Protein AF-A0A3L7PTF6-F1 (afdb_monomer)

Solvent-accessible surface area (backbone atoms only — not comparable to full-atom values): 10225 Å² total; per-residue (Å²): 85,46,79,62,96,45,64,66,54,9,52,76,56,11,19,11,44,33,65,76,54,81,48,76,47,76,48,84,51,64,48,79,48,69,78,89,53,71,51,76,41,88,61,63,41,74,96,66,62,22,40,52,43,72,49,66,43,72,49,74,60,46,78,33,47,39,32,38,42,34,36,48,51,83,92,57,98,46,60,32,25,37,34,41,34,42,34,48,73,48,74,50,72,39,27,38,53,89,40,75,39,46,42,43,24,37,29,38,36,42,30,40,28,41,32,50,29,39,13,36,38,81,48,103,44,36,22,35,16,32,24,40,35,48,32,45,32,39,38,32,42,47,41,67,93,34,37,34,78,32,65,31,64,29,58,26,48,35,40,21,37,25,34,53,80,50,102,89,44,58,49,36,52,56,51,67,53,78,63,68,71,61,63,77,71,29,66,52,63,97,84,70,79,74,132

Structure (mmCIF, N/CA/C/O backbone):
data_AF-A0A3L7PTF6-F1
#
_entry.id   AF-A0A3L7PTF6-F1
#
loop_
_atom_site.group_PDB
_atom_site.id
_atom_site.type_symbol
_atom_site.label_atom_id
_atom_site.label_alt_id
_atom_site.label_comp_id
_atom_site.label_asym_id
_atom_site.label_entity_id
_atom_site.label_seq_id
_atom_site.pdbx_PDB_ins_code
_atom_site.Cartn_x
_atom_site.Cartn_y
_atom_site.Cartn_z
_atom_site.occupancy
_atom_site.B_iso_or_equiv
_atom_site.auth_seq_id
_atom_site.auth_comp_id
_atom_site.auth_asym_id
_atom_site.auth_atom_id
_atom_site.pdbx_PDB_model_num
ATOM 1 N N . MET A 1 1 ? -2.449 -8.163 11.637 1.00 78.25 1 MET A N 1
ATOM 2 C CA . MET A 1 1 ? -1.761 -7.204 12.527 1.00 78.25 1 MET A CA 1
ATOM 3 C C . MET A 1 1 ? -2.648 -6.946 13.738 1.00 78.25 1 MET A C 1
ATOM 5 O O . MET A 1 1 ? -3.855 -6.872 13.547 1.00 78.25 1 MET A O 1
ATOM 9 N N . ALA A 1 2 ? -2.089 -6.904 14.954 1.00 91.62 2 ALA A N 1
ATOM 10 C CA . ALA A 1 2 ? -2.868 -6.867 16.207 1.00 91.62 2 ALA A CA 1
ATOM 11 C C . ALA A 1 2 ? -2.590 -5.634 17.093 1.00 91.62 2 ALA A C 1
ATOM 13 O O . ALA A 1 2 ? -3.483 -5.150 17.781 1.00 91.62 2 ALA A O 1
ATOM 14 N N . ALA A 1 3 ? -1.367 -5.103 17.052 1.00 93.75 3 ALA A N 1
ATOM 15 C CA . ALA A 1 3 ? -0.961 -3.877 17.742 1.00 93.75 3 ALA A CA 1
ATOM 16 C C . ALA A 1 3 ? -0.070 -3.052 16.791 1.00 93.75 3 ALA A C 1
ATOM 18 O O . ALA A 1 3 ? 1.156 -3.162 16.852 1.00 93.75 3 ALA A O 1
ATOM 19 N N . PRO A 1 4 ? -0.669 -2.357 15.807 1.00 94.06 4 PRO A N 1
ATOM 20 C CA . PRO A 1 4 ? 0.080 -1.506 14.889 1.00 94.06 4 PRO A CA 1
ATOM 21 C C . PRO A 1 4 ? 0.803 -0.379 15.642 1.00 94.06 4 PRO A C 1
ATOM 23 O O . PRO A 1 4 ? 0.356 0.062 16.697 1.00 94.06 4 PRO A O 1
ATOM 26 N N . GLN A 1 5 ? 1.932 0.087 15.101 1.00 93.00 5 GLN A N 1
ATOM 27 C CA . GLN A 1 5 ? 2.681 1.212 15.683 1.00 93.00 5 GLN A CA 1
ATOM 28 C C . GLN A 1 5 ? 1.966 2.554 15.458 1.00 93.00 5 GLN A C 1
ATOM 30 O O . GLN A 1 5 ? 2.114 3.477 16.252 1.00 93.00 5 GLN A O 1
ATOM 35 N N . ASP A 1 6 ? 1.163 2.646 14.397 1.00 94.62 6 ASP A N 1
ATOM 36 C CA . ASP A 1 6 ? 0.444 3.845 13.975 1.00 94.62 6 ASP A CA 1
ATOM 37 C C . ASP A 1 6 ? -0.873 3.488 13.250 1.00 94.62 6 ASP A C 1
ATOM 39 O O . ASP A 1 6 ? -1.071 2.360 12.780 1.00 94.62 6 ASP A O 1
ATOM 43 N N . PHE A 1 7 ? -1.787 4.455 13.141 1.00 96.88 7 PHE A N 1
ATOM 44 C CA . PHE A 1 7 ? -3.106 4.221 12.549 1.00 96.88 7 PHE A CA 1
ATOM 45 C C . PHE A 1 7 ? -3.060 3.961 11.029 1.00 96.88 7 PHE A C 1
ATOM 47 O O . PHE A 1 7 ? -3.955 3.296 10.508 1.00 96.88 7 PHE A O 1
ATOM 54 N N . LEU A 1 8 ? -2.031 4.420 10.302 1.00 96.88 8 LEU A N 1
ATOM 55 C CA . LEU A 1 8 ? -1.869 4.118 8.871 1.00 96.88 8 LEU A CA 1
ATOM 56 C C . LEU A 1 8 ? -1.528 2.641 8.669 1.00 96.88 8 LEU A C 1
ATOM 58 O O . LEU A 1 8 ? -2.073 1.988 7.779 1.00 96.88 8 LEU A O 1
ATOM 62 N N . SER A 1 9 ? -0.684 2.088 9.537 1.00 95.38 9 SER A N 1
ATOM 63 C CA . SER A 1 9 ? -0.409 0.660 9.613 1.00 95.38 9 SER A CA 1
ATOM 64 C C . SER A 1 9 ? -1.696 -0.110 9.917 1.00 95.38 9 SER A C 1
ATOM 66 O O . SER A 1 9 ? -1.977 -1.106 9.253 1.00 95.38 9 SER A O 1
ATOM 68 N N . ALA A 1 10 ? -2.538 0.366 10.844 1.00 97.44 10 ALA A N 1
ATOM 69 C CA . ALA A 1 10 ? -3.850 -0.242 11.090 1.00 97.44 10 ALA A CA 1
ATOM 70 C C . ALA A 1 10 ? -4.722 -0.264 9.821 1.00 97.44 10 ALA A C 1
ATOM 72 O O . ALA A 1 10 ? -5.179 -1.338 9.431 1.00 97.44 10 ALA A O 1
ATOM 73 N N . ILE A 1 11 ? -4.866 0.875 9.132 1.00 97.25 11 ILE A N 1
ATOM 74 C CA . ILE A 1 11 ? -5.600 1.002 7.860 1.00 97.25 11 ILE A CA 1
ATOM 75 C C . ILE A 1 11 ? -5.083 0.011 6.807 1.00 97.25 11 ILE A C 1
ATOM 77 O O . ILE A 1 11 ? -5.878 -0.692 6.186 1.00 97.25 11 ILE A O 1
ATOM 81 N N . ASN A 1 12 ? -3.760 -0.070 6.626 1.00 95.25 12 ASN A N 1
ATOM 82 C CA . ASN A 1 12 ? -3.133 -0.893 5.590 1.00 95.25 12 ASN A CA 1
ATOM 83 C C . ASN A 1 12 ? -3.118 -2.399 5.905 1.00 95.25 12 ASN A C 1
ATOM 85 O O . ASN A 1 12 ? -2.890 -3.208 5.010 1.00 95.25 12 ASN A O 1
ATOM 89 N N . GLY A 1 13 ? -3.302 -2.802 7.164 1.00 95.19 13 GLY A N 1
ATOM 90 C CA . GLY A 1 13 ? -3.202 -4.210 7.553 1.00 95.19 13 GLY A CA 1
ATOM 91 C C . GLY A 1 13 ? -4.439 -4.772 8.229 1.00 95.19 13 GLY A C 1
ATOM 92 O O . GLY A 1 13 ? -4.983 -5.760 7.763 1.00 95.19 13 GLY A O 1
ATOM 93 N N . ASN A 1 14 ? -4.865 -4.216 9.361 1.00 98.00 14 ASN A N 1
ATOM 94 C CA . ASN A 1 14 ? -6.061 -4.688 10.059 1.00 98.00 14 ASN A CA 1
ATOM 95 C C . ASN A 1 14 ? -6.856 -3.496 10.575 1.00 98.00 14 ASN A C 1
ATOM 97 O O . ASN A 1 14 ? -6.574 -2.988 11.662 1.00 98.00 14 ASN A O 1
ATOM 101 N N . ALA A 1 15 ? -7.876 -3.109 9.814 1.00 97.94 15 ALA A N 1
ATOM 102 C CA . ALA A 1 15 ? -8.738 -1.980 10.125 1.00 97.94 15 ALA A CA 1
ATOM 103 C C . ALA A 1 15 ? -9.347 -2.060 11.529 1.00 97.94 15 ALA A C 1
ATOM 105 O O . ALA A 1 15 ? -9.499 -1.032 12.169 1.00 97.94 15 ALA A O 1
ATOM 106 N N . ALA A 1 16 ? -9.625 -3.259 12.061 1.00 98.25 16 ALA A N 1
ATOM 107 C CA . ALA A 1 16 ? -10.158 -3.411 13.419 1.00 98.25 16 ALA A CA 1
ATOM 108 C C . ALA A 1 16 ? -9.252 -2.794 14.496 1.00 98.25 16 ALA A C 1
ATOM 110 O O . ALA A 1 16 ? -9.726 -2.394 15.555 1.00 98.25 16 ALA A O 1
ATOM 111 N N . ALA A 1 17 ? -7.946 -2.698 14.238 1.00 97.88 17 ALA A N 1
ATOM 112 C CA . ALA A 1 17 ? -7.006 -2.071 15.152 1.00 97.88 17 ALA A CA 1
ATOM 113 C C . ALA A 1 17 ? -7.089 -0.532 15.167 1.00 97.88 17 ALA A C 1
ATOM 115 O O . ALA A 1 17 ? -6.448 0.070 16.021 1.00 97.88 17 ALA A O 1
ATOM 116 N N . LEU A 1 18 ? -7.880 0.106 14.291 1.00 97.56 18 LEU A N 1
ATOM 117 C CA . LEU A 1 18 ? -8.125 1.555 14.335 1.00 97.56 18 LEU A CA 1
ATOM 118 C C . LEU A 1 18 ? -8.764 1.999 15.654 1.00 97.56 18 LEU A C 1
ATOM 120 O O . LEU A 1 18 ? -8.468 3.090 16.120 1.00 97.56 18 LEU A O 1
ATOM 124 N N . THR A 1 19 ? -9.555 1.140 16.304 1.00 96.88 19 THR A N 1
ATOM 125 C CA . THR A 1 19 ? -10.159 1.432 17.618 1.00 96.88 19 THR A CA 1
ATOM 126 C C . THR A 1 19 ? -9.138 1.486 18.763 1.00 96.88 19 THR A C 1
ATOM 128 O O . THR A 1 19 ? -9.527 1.519 19.920 1.00 96.88 19 THR A O 1
ATOM 131 N N . GLN A 1 20 ? -7.837 1.373 18.473 1.00 95.50 20 GLN A N 1
ATOM 132 C CA . GLN A 1 20 ? -6.756 1.594 19.440 1.00 95.50 20 GLN A CA 1
ATOM 133 C C . GLN A 1 20 ? -6.262 3.053 19.426 1.00 95.50 20 GLN A C 1
ATOM 135 O O . GLN A 1 20 ? -5.365 3.387 20.197 1.00 95.50 20 GLN A O 1
ATOM 140 N N . TYR A 1 21 ? -6.797 3.891 18.531 1.00 95.62 21 TYR A N 1
ATOM 141 C CA . TYR A 1 21 ? -6.390 5.280 18.325 1.00 95.62 21 TYR A CA 1
ATOM 142 C C . TYR A 1 21 ? -7.564 6.218 18.621 1.00 95.62 21 TYR A C 1
ATOM 144 O O . TYR A 1 21 ? -8.318 6.589 17.723 1.00 95.62 21 TYR A O 1
ATOM 152 N N . ASP A 1 22 ? -7.698 6.595 19.890 1.00 93.50 22 ASP A N 1
ATOM 153 C CA . ASP A 1 22 ? -8.780 7.463 20.370 1.00 93.50 22 ASP A CA 1
ATOM 154 C C . ASP A 1 22 ? -8.588 8.914 19.903 1.00 93.50 22 ASP A C 1
ATOM 156 O O . ASP A 1 22 ? -7.459 9.411 19.807 1.00 93.50 22 ASP A O 1
ATOM 160 N N . GLY A 1 23 ? -9.683 9.625 19.638 1.00 95.50 23 GLY A N 1
ATOM 161 C CA . GLY A 1 23 ? -9.653 11.008 19.157 1.00 95.50 23 GLY A CA 1
ATOM 162 C C . GLY A 1 23 ? -9.202 11.168 17.697 1.00 95.50 23 GLY A C 1
ATOM 163 O O . GLY A 1 23 ? -9.511 10.350 16.834 1.00 95.50 23 GLY A O 1
ATOM 164 N N . THR A 1 24 ? -8.533 12.285 17.385 1.00 97.81 24 THR A N 1
ATOM 165 C CA . THR A 1 24 ? -8.074 12.610 16.019 1.00 97.81 24 THR A CA 1
ATOM 166 C C . THR A 1 24 ? -6.567 12.425 15.892 1.00 97.81 24 THR A C 1
ATOM 168 O O . THR A 1 24 ? -5.801 13.067 16.609 1.00 97.81 24 THR A O 1
ATOM 171 N N . HIS A 1 25 ? -6.140 11.616 14.923 1.00 97.88 25 HIS A N 1
ATOM 172 C CA . HIS A 1 25 ? -4.730 11.399 14.596 1.00 97.88 25 HIS A CA 1
ATOM 173 C C . HIS A 1 25 ? -4.451 11.811 13.162 1.00 97.88 25 HIS A C 1
ATOM 175 O O . HIS A 1 25 ? -5.245 11.556 12.260 1.00 97.88 25 HIS A O 1
ATOM 181 N N . PHE A 1 26 ? -3.288 12.410 12.941 1.00 97.62 26 PHE A N 1
ATOM 182 C CA . PHE A 1 26 ? -2.842 12.839 11.625 1.00 97.62 26 PHE A CA 1
ATOM 183 C C . PHE A 1 26 ? -1.386 12.445 11.414 1.00 97.62 26 PHE A C 1
ATOM 185 O O . PHE A 1 26 ? -0.565 12.525 12.327 1.00 97.62 26 PHE A O 1
ATOM 192 N N . THR A 1 27 ? -1.049 12.006 10.208 1.00 97.06 27 THR A N 1
ATOM 193 C CA . THR A 1 27 ? 0.328 11.683 9.836 1.00 97.06 27 THR A CA 1
ATOM 194 C C . THR A 1 27 ? 0.599 12.151 8.418 1.00 97.06 27 THR A C 1
ATOM 196 O O . THR A 1 27 ? -0.164 11.861 7.498 1.00 97.06 27 THR A O 1
ATOM 199 N N . ILE A 1 28 ? 1.719 12.853 8.250 1.00 96.31 28 ILE A N 1
ATOM 200 C CA . ILE A 1 28 ? 2.364 13.086 6.960 1.00 96.31 28 ILE A CA 1
ATOM 201 C C . ILE A 1 28 ? 3.742 12.462 7.070 1.00 96.31 28 ILE A C 1
ATOM 203 O O . ILE A 1 28 ? 4.583 12.925 7.840 1.00 96.31 28 ILE A O 1
ATOM 207 N N . GLY A 1 29 ? 3.971 11.415 6.299 1.00 93.94 29 GLY A N 1
ATOM 208 C CA . GLY A 1 29 ? 5.249 10.741 6.264 1.00 93.94 29 GLY A CA 1
ATOM 209 C C . GLY A 1 29 ? 5.490 10.059 4.933 1.00 93.94 29 GLY A C 1
ATOM 210 O O . GLY A 1 29 ? 4.738 10.195 3.964 1.00 93.94 29 GLY A O 1
ATOM 211 N N . GLY A 1 30 ? 6.582 9.317 4.901 1.00 91.25 30 GLY A N 1
ATOM 212 C CA . GLY A 1 30 ? 6.955 8.498 3.771 1.00 91.25 30 GLY A CA 1
ATOM 213 C C . GLY A 1 30 ? 8.325 7.876 3.969 1.00 91.25 30 GLY A C 1
ATOM 214 O O . GLY A 1 30 ? 9.018 8.144 4.951 1.00 91.25 30 GLY A O 1
ATOM 215 N N . ALA A 1 31 ? 8.712 7.049 3.012 1.00 92.12 31 ALA A N 1
ATOM 216 C CA . ALA A 1 31 ? 10.032 6.449 2.939 1.00 92.12 31 ALA A CA 1
ATOM 217 C C . ALA A 1 31 ? 10.715 6.835 1.627 1.00 92.12 31 ALA A C 1
ATOM 219 O O . ALA A 1 31 ? 10.055 7.064 0.616 1.00 92.12 31 ALA A O 1
ATOM 220 N N . PHE A 1 32 ? 12.045 6.867 1.631 1.00 92.25 32 PHE A N 1
ATOM 221 C CA . PHE A 1 32 ? 12.839 6.894 0.408 1.00 92.25 32 PHE A CA 1
ATOM 222 C C . PHE A 1 32 ? 13.453 5.513 0.190 1.00 92.25 32 PHE A C 1
ATOM 224 O O . PHE A 1 32 ? 14.098 4.969 1.088 1.00 92.25 32 PHE A O 1
ATOM 231 N N . VAL A 1 33 ? 13.264 4.946 -1.000 1.00 89.19 33 VAL A N 1
ATOM 232 C CA . VAL A 1 33 ? 13.766 3.617 -1.361 1.00 89.19 33 VAL A CA 1
ATOM 233 C C . VAL A 1 33 ? 14.676 3.747 -2.576 1.00 89.19 33 VAL A C 1
ATOM 235 O O . VAL A 1 33 ? 14.224 4.107 -3.658 1.00 89.19 33 VAL A O 1
ATOM 238 N N . GLY A 1 34 ? 15.964 3.441 -2.405 1.00 89.94 34 GLY A N 1
ATOM 239 C CA . GLY A 1 34 ? 16.982 3.518 -3.460 1.00 89.94 34 GLY A CA 1
ATOM 240 C C . GLY A 1 34 ? 17.637 2.165 -3.739 1.00 89.94 34 GLY A C 1
ATOM 241 O O . GLY A 1 34 ? 18.756 1.936 -3.274 1.00 89.94 34 GLY A O 1
ATOM 242 N N . PRO A 1 35 ? 16.974 1.242 -4.459 1.00 87.62 35 PRO A N 1
ATOM 243 C CA . PRO A 1 35 ? 17.554 -0.059 -4.756 1.00 87.62 35 PRO A CA 1
ATOM 244 C C . PRO A 1 35 ? 18.668 0.059 -5.805 1.00 87.62 35 PRO A C 1
ATOM 246 O O . PRO A 1 35 ? 18.615 0.887 -6.710 1.00 87.62 35 PRO A O 1
ATOM 249 N N . THR A 1 36 ? 19.670 -0.818 -5.723 1.00 91.69 36 THR A N 1
ATOM 250 C CA . THR A 1 36 ? 20.649 -0.999 -6.804 1.00 91.69 36 THR A CA 1
ATOM 251 C C . THR A 1 36 ? 20.272 -2.225 -7.624 1.00 91.69 36 THR A C 1
ATOM 253 O O . THR A 1 36 ? 20.376 -3.347 -7.136 1.00 91.69 36 THR A O 1
ATOM 256 N N . ALA A 1 37 ? 19.880 -2.013 -8.880 1.00 91.94 37 ALA A N 1
ATOM 257 C CA . ALA A 1 37 ? 19.622 -3.082 -9.840 1.00 91.94 37 ALA A CA 1
ATOM 258 C C . ALA A 1 37 ? 20.759 -3.170 -10.869 1.00 91.94 37 ALA A C 1
ATOM 260 O O . ALA A 1 37 ? 21.239 -2.150 -11.363 1.00 91.94 37 ALA A O 1
ATOM 261 N N . ARG A 1 38 ? 21.186 -4.389 -11.209 1.00 94.50 38 ARG A N 1
ATOM 262 C CA . ARG A 1 38 ? 22.144 -4.675 -12.287 1.00 94.50 38 ARG A CA 1
ATOM 263 C C . ARG A 1 38 ? 21.550 -5.737 -13.197 1.00 94.50 38 ARG A C 1
ATOM 265 O O . ARG A 1 38 ? 21.001 -6.715 -12.696 1.00 94.50 38 ARG A O 1
ATOM 272 N N . LEU A 1 39 ? 21.673 -5.542 -14.501 1.00 93.69 39 LEU A N 1
ATOM 273 C CA . LEU A 1 39 ? 21.224 -6.494 -15.506 1.00 93.69 39 LEU A CA 1
ATOM 274 C C . LEU A 1 39 ? 22.436 -6.971 -16.294 1.00 93.69 39 LEU A C 1
ATOM 276 O O . LEU A 1 39 ? 23.209 -6.153 -16.777 1.00 93.69 39 LEU A O 1
ATOM 280 N N . SER A 1 40 ? 22.592 -8.289 -16.395 1.00 95.06 40 SER A N 1
ATOM 281 C CA . SER A 1 40 ? 23.562 -8.929 -17.278 1.00 95.06 40 SER A CA 1
ATOM 282 C C . SER A 1 40 ? 22.806 -9.826 -18.244 1.00 95.06 40 SER A C 1
ATOM 284 O O . SER A 1 40 ? 22.155 -10.789 -17.838 1.00 95.06 40 SER A O 1
ATOM 286 N N . GLN A 1 41 ? 22.874 -9.479 -19.520 1.00 90.88 41 GLN A N 1
ATOM 287 C CA . GLN A 1 41 ? 22.281 -10.204 -20.624 1.00 90.88 41 GLN A CA 1
ATOM 288 C C . GLN A 1 41 ? 23.407 -10.738 -21.509 1.00 90.88 41 GLN A C 1
ATOM 290 O O . GLN A 1 41 ? 24.142 -9.974 -22.126 1.00 90.88 41 GLN A O 1
ATOM 295 N N . ALA A 1 42 ? 23.535 -12.062 -21.585 1.00 94.31 42 ALA A N 1
ATOM 296 C CA . ALA A 1 42 ? 24.616 -12.712 -22.329 1.00 94.31 42 ALA A CA 1
ATOM 297 C C . ALA A 1 42 ? 24.262 -13.040 -23.791 1.00 94.31 42 ALA A C 1
ATOM 299 O O . ALA A 1 42 ? 25.158 -13.256 -24.602 1.00 94.31 42 ALA A O 1
ATOM 300 N N . ALA A 1 43 ? 22.971 -13.090 -24.130 1.00 94.75 43 ALA A N 1
ATOM 301 C CA . ALA A 1 43 ? 22.491 -13.456 -25.460 1.00 94.75 43 ALA A CA 1
ATOM 302 C C . ALA A 1 43 ? 21.767 -12.277 -26.131 1.00 94.75 43 ALA A C 1
ATOM 304 O O . ALA A 1 43 ? 21.079 -11.519 -25.441 1.00 94.75 43 ALA A O 1
ATOM 305 N N . PRO A 1 44 ? 21.889 -12.107 -27.459 1.00 93.75 44 PRO A N 1
ATOM 306 C CA . PRO A 1 44 ? 21.122 -11.095 -28.172 1.00 93.75 44 PRO A CA 1
ATOM 307 C C . PRO A 1 44 ? 19.624 -11.433 -28.163 1.00 93.75 44 PRO A C 1
ATOM 309 O O . PRO A 1 44 ? 19.240 -12.604 -28.152 1.00 93.75 44 PRO A O 1
ATOM 312 N N . ILE A 1 45 ? 18.779 -10.403 -28.244 1.00 91.06 45 ILE A N 1
ATOM 313 C CA . ILE A 1 45 ? 17.339 -10.514 -28.517 1.00 91.06 45 ILE A CA 1
ATOM 314 C C . ILE A 1 45 ? 17.074 -9.791 -29.847 1.00 91.06 45 ILE A C 1
ATOM 316 O O . ILE A 1 45 ? 16.721 -8.609 -29.848 1.00 91.06 45 ILE A O 1
ATOM 320 N N . PRO A 1 46 ? 17.255 -10.473 -30.999 1.00 89.81 46 PRO A N 1
ATOM 321 C CA . PRO A 1 46 ? 17.219 -9.830 -32.313 1.00 89.81 46 PRO A CA 1
ATOM 322 C C . PRO A 1 46 ? 15.902 -9.109 -32.617 1.00 89.81 46 PRO A C 1
ATOM 324 O O . PRO A 1 46 ? 15.923 -8.031 -33.199 1.00 89.81 46 PRO A O 1
ATOM 327 N N . LEU A 1 47 ? 14.769 -9.662 -32.164 1.00 86.69 47 LEU A N 1
ATOM 328 C CA . LEU A 1 47 ? 13.437 -9.068 -32.355 1.00 86.69 47 LEU A CA 1
ATOM 329 C C . LEU A 1 47 ? 13.278 -7.689 -31.703 1.00 86.69 47 LEU A C 1
ATOM 331 O O . LEU A 1 47 ? 12.418 -6.918 -32.113 1.00 86.69 47 LEU A O 1
ATOM 335 N N . LEU A 1 48 ? 14.093 -7.392 -30.692 1.00 86.62 48 LEU A N 1
ATOM 336 C CA . LEU A 1 48 ? 14.072 -6.136 -29.950 1.00 86.62 48 LEU A CA 1
ATOM 337 C C . LEU A 1 48 ? 15.354 -5.328 -30.162 1.00 86.62 48 LEU A C 1
ATOM 339 O O . LEU A 1 48 ? 15.577 -4.361 -29.446 1.00 86.62 48 LEU A O 1
ATOM 343 N N . GLY A 1 49 ? 16.226 -5.736 -31.092 1.00 89.38 49 GLY A N 1
ATOM 344 C CA . GLY A 1 49 ? 17.511 -5.083 -31.356 1.00 89.38 49 GLY A CA 1
ATOM 345 C C . GLY A 1 49 ? 18.519 -5.126 -30.199 1.00 89.38 49 GLY A C 1
ATOM 346 O O . GLY A 1 49 ? 19.570 -4.499 -30.297 1.00 89.38 49 GLY A O 1
ATOM 347 N N . VAL A 1 50 ? 18.237 -5.863 -29.120 1.00 92.44 50 VAL A N 1
ATOM 348 C CA . VAL A 1 50 ? 19.085 -5.897 -27.921 1.00 92.44 50 VAL A CA 1
ATOM 349 C C . VAL A 1 50 ? 20.292 -6.805 -28.160 1.00 92.44 50 VAL A C 1
ATOM 351 O O . VAL A 1 50 ? 20.143 -7.960 -28.568 1.00 92.44 50 VAL A O 1
ATOM 354 N N . GLN A 1 51 ? 21.488 -6.301 -27.877 1.00 95.75 51 GLN A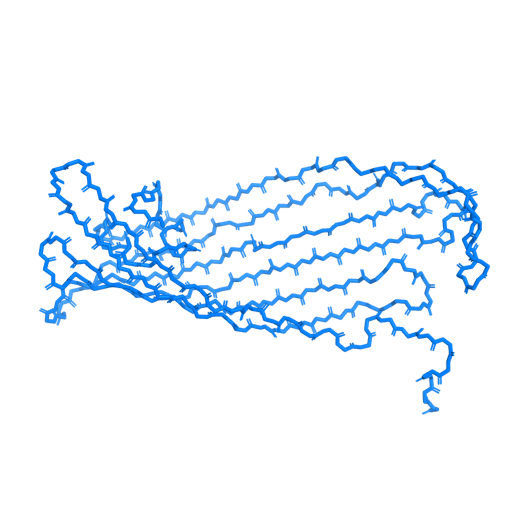 N 1
ATOM 355 C CA . GLN A 1 51 ? 22.749 -7.046 -27.898 1.00 95.75 51 GLN A CA 1
ATOM 356 C C . GLN A 1 51 ? 23.169 -7.436 -26.475 1.00 95.75 51 GLN A C 1
ATOM 358 O O . GLN A 1 51 ? 22.651 -6.867 -25.518 1.00 95.75 51 GLN A O 1
ATOM 363 N N . PRO A 1 52 ? 24.092 -8.397 -26.292 1.00 96.62 52 PRO A N 1
ATOM 364 C CA . PRO A 1 52 ? 24.617 -8.704 -24.968 1.00 96.62 52 PRO A CA 1
ATOM 365 C C . PRO A 1 52 ? 25.186 -7.460 -24.270 1.00 96.62 52 PRO A C 1
ATOM 367 O O . PRO A 1 52 ? 25.969 -6.715 -24.861 1.00 96.62 52 PRO A O 1
ATOM 370 N N . PHE A 1 53 ? 24.808 -7.243 -23.011 1.00 95.81 53 PHE A N 1
ATOM 371 C CA . PHE A 1 53 ? 25.276 -6.121 -22.199 1.00 95.81 53 PHE A CA 1
ATOM 372 C C . PHE A 1 53 ? 25.253 -6.463 -20.709 1.00 95.81 53 PHE A C 1
ATOM 374 O O . PHE A 1 53 ? 24.538 -7.363 -20.271 1.00 95.81 53 PHE A O 1
ATOM 381 N N . SER A 1 54 ? 26.039 -5.741 -19.916 1.00 96.75 54 SER A N 1
ATOM 382 C CA . SER A 1 54 ? 26.017 -5.827 -18.456 1.00 96.75 54 SER A CA 1
ATOM 383 C C . SER A 1 54 ? 26.108 -4.423 -17.897 1.00 96.75 54 SER A C 1
ATOM 385 O O . SER A 1 54 ? 27.090 -3.729 -18.153 1.00 96.75 54 SER A O 1
ATOM 387 N N . GLU A 1 55 ? 25.071 -3.985 -17.191 1.00 96.50 55 GLU A N 1
ATOM 388 C CA . GLU A 1 55 ? 24.950 -2.589 -16.790 1.00 96.50 55 GLU A CA 1
ATOM 389 C C . GLU A 1 55 ? 24.199 -2.414 -15.462 1.00 96.50 55 GLU A C 1
ATOM 391 O O . GLU A 1 55 ? 23.378 -3.246 -15.057 1.00 96.50 55 GLU A O 1
ATOM 396 N N . LYS A 1 56 ? 24.501 -1.327 -14.745 1.00 95.69 56 LYS A N 1
ATOM 397 C CA . LYS A 1 56 ? 23.749 -0.887 -13.563 1.00 95.69 56 LYS A CA 1
ATOM 398 C C . LYS A 1 56 ? 22.578 0.008 -13.986 1.00 95.69 56 LYS A C 1
ATOM 400 O O . LYS A 1 56 ? 22.732 0.867 -14.839 1.00 95.69 56 LYS A O 1
ATOM 405 N N . SER A 1 57 ? 21.427 -0.156 -13.340 1.00 94.12 57 SER A N 1
ATOM 406 C CA . SER A 1 57 ? 20.281 0.729 -13.547 1.00 94.12 57 SER A CA 1
ATOM 407 C C . SER A 1 57 ? 20.603 2.166 -13.123 1.00 94.12 57 SER A C 1
ATOM 409 O O . SER A 1 57 ? 21.179 2.380 -12.050 1.00 94.12 57 SER A O 1
ATOM 411 N N . GLU A 1 58 ? 20.178 3.134 -13.933 1.00 92.94 58 GLU A N 1
ATOM 412 C CA . GLU A 1 58 ? 20.224 4.569 -13.615 1.00 92.94 58 GLU A CA 1
ATOM 413 C C . GLU A 1 58 ? 18.927 5.100 -12.993 1.00 92.94 58 GLU A C 1
ATOM 415 O O . GLU A 1 58 ? 18.817 6.292 -12.711 1.00 92.94 58 GLU A O 1
ATOM 420 N N . THR A 1 59 ? 17.933 4.240 -12.742 1.00 91.00 59 THR A N 1
ATOM 421 C CA . THR A 1 59 ? 16.694 4.677 -12.089 1.00 91.00 59 THR A CA 1
ATOM 422 C C . THR A 1 59 ? 16.993 5.272 -10.706 1.00 91.00 59 THR A C 1
ATOM 424 O O . THR A 1 59 ? 17.617 4.594 -9.881 1.00 91.00 59 THR A O 1
ATOM 427 N N . PRO A 1 60 ? 16.551 6.514 -10.422 1.00 86.88 60 PRO A N 1
ATOM 428 C CA . PRO A 1 60 ? 16.714 7.104 -9.102 1.00 86.88 60 PRO A CA 1
ATOM 429 C C . PRO A 1 60 ? 15.863 6.366 -8.063 1.00 86.88 60 PRO A C 1
ATOM 431 O O . PRO A 1 60 ? 14.932 5.631 -8.394 1.00 86.88 60 PRO A O 1
ATOM 434 N N . GLY A 1 61 ? 16.170 6.586 -6.784 1.00 86.25 61 GLY A N 1
ATOM 435 C CA . GLY A 1 61 ? 15.299 6.111 -5.715 1.00 86.25 61 GLY A CA 1
ATOM 436 C C . GLY A 1 61 ? 13.918 6.771 -5.768 1.00 86.25 61 GLY A C 1
ATOM 437 O O . GLY A 1 61 ? 13.760 7.876 -6.290 1.00 86.25 61 GLY A O 1
ATOM 438 N N . ALA A 1 62 ? 12.923 6.087 -5.216 1.00 88.31 62 ALA A N 1
ATOM 439 C CA . ALA A 1 62 ? 11.537 6.529 -5.188 1.00 88.31 62 ALA A CA 1
ATOM 440 C C . ALA A 1 62 ? 11.124 6.978 -3.783 1.00 88.31 62 ALA A C 1
ATOM 442 O O . ALA A 1 62 ? 11.579 6.427 -2.778 1.00 88.31 62 ALA A O 1
ATOM 443 N N . VAL A 1 63 ? 10.223 7.959 -3.725 1.00 88.94 63 VAL A N 1
ATOM 444 C CA . VAL A 1 63 ? 9.529 8.342 -2.493 1.00 88.94 63 VAL A CA 1
ATOM 445 C C . VAL A 1 63 ? 8.227 7.554 -2.402 1.00 88.94 63 VAL A C 1
ATOM 447 O O . VAL A 1 63 ? 7.443 7.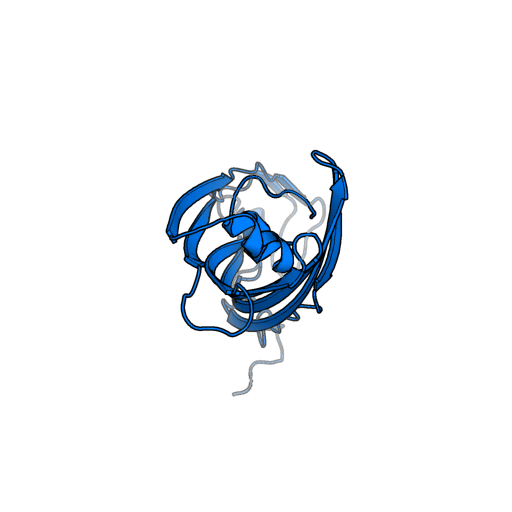526 -3.347 1.00 88.94 63 VAL A O 1
ATOM 450 N N . VAL A 1 64 ? 7.997 6.931 -1.253 1.00 93.00 64 VAL A N 1
ATOM 451 C CA . VAL A 1 64 ? 6.794 6.166 -0.928 1.00 93.00 64 VAL A CA 1
ATOM 452 C C . VAL A 1 64 ? 6.005 6.970 0.105 1.00 93.00 64 VAL A C 1
ATOM 454 O O . VAL A 1 64 ? 6.430 7.020 1.260 1.00 93.00 64 VAL A O 1
ATOM 457 N N . PRO A 1 65 ? 4.907 7.646 -0.277 1.00 93.81 65 PRO A N 1
ATOM 458 C CA . PRO A 1 65 ? 4.134 8.456 0.657 1.00 93.81 65 PRO A CA 1
ATOM 459 C C . PRO A 1 65 ? 3.338 7.584 1.633 1.00 93.81 65 PRO A C 1
ATOM 461 O O . PRO A 1 65 ? 2.866 6.503 1.282 1.00 93.81 65 PRO A O 1
ATOM 464 N N . ALA A 1 66 ? 3.155 8.090 2.847 1.00 96.12 66 ALA A N 1
ATOM 465 C CA . ALA A 1 66 ? 2.258 7.544 3.854 1.00 96.12 66 ALA A CA 1
ATOM 466 C C . ALA A 1 66 ? 1.588 8.717 4.577 1.00 96.12 66 ALA A C 1
ATOM 468 O O . ALA A 1 66 ? 2.152 9.316 5.494 1.00 96.12 66 ALA A O 1
ATOM 469 N N . ILE A 1 67 ? 0.406 9.094 4.100 1.00 97.81 67 ILE A N 1
ATOM 470 C CA . ILE A 1 67 ? -0.335 10.260 4.582 1.00 97.81 67 ILE A CA 1
ATOM 471 C C . ILE A 1 67 ? -1.713 9.793 5.017 1.00 97.81 67 ILE A C 1
ATOM 473 O O . ILE A 1 67 ? -2.330 8.981 4.333 1.00 97.81 67 ILE A O 1
ATOM 477 N N . GLY A 1 68 ? -2.241 10.327 6.107 1.00 98.06 68 GLY A N 1
ATOM 478 C CA . GLY A 1 68 ? -3.642 10.104 6.419 1.00 98.06 68 GLY A CA 1
ATOM 479 C C . GLY A 1 68 ? -4.113 10.772 7.689 1.00 98.06 68 GLY A C 1
ATOM 480 O O . GLY A 1 68 ? -3.372 11.477 8.378 1.00 98.06 68 GLY A O 1
ATOM 481 N N . VAL A 1 69 ? -5.381 10.523 7.970 1.00 98.38 69 VAL A N 1
ATOM 482 C CA . VAL A 1 69 ? -6.099 10.988 9.148 1.00 98.38 69 VAL A CA 1
ATOM 483 C C . VAL A 1 69 ? -6.967 9.851 9.672 1.00 98.38 69 VAL A C 1
ATOM 485 O O . VAL A 1 69 ? -7.520 9.075 8.891 1.00 98.38 69 VAL A O 1
ATOM 488 N N . SER A 1 70 ? -7.095 9.751 10.986 1.00 98.25 70 SER A N 1
ATOM 489 C CA . SER A 1 70 ? -8.146 8.966 11.624 1.00 98.25 70 SER A CA 1
ATOM 490 C C . SER A 1 70 ? -8.853 9.800 12.675 1.00 98.25 70 SER A C 1
ATOM 492 O O . SER A 1 70 ? -8.284 10.748 13.217 1.00 98.25 70 SER A O 1
ATOM 494 N N . GLN A 1 71 ? -10.118 9.478 12.898 1.00 98.00 71 GLN A N 1
ATOM 495 C CA . GLN A 1 71 ? -10.978 10.201 13.808 1.00 98.00 71 GLN A CA 1
ATOM 496 C C . GLN A 1 71 ? -11.963 9.238 14.466 1.00 98.00 71 GLN A C 1
ATOM 498 O O . GLN A 1 71 ? -12.685 8.503 13.789 1.00 98.00 71 GLN A O 1
ATOM 503 N N . GLU A 1 72 ? -12.007 9.273 15.789 1.00 97.25 72 GLU A N 1
ATOM 504 C CA . GLU A 1 72 ? -13.103 8.722 16.575 1.00 97.25 72 GLU A CA 1
ATOM 505 C C . GLU A 1 72 ? -14.367 9.577 16.407 1.00 97.25 72 GLU A C 1
ATOM 507 O O . GLU A 1 72 ? -14.317 10.809 16.435 1.00 97.25 72 GLU A O 1
ATOM 512 N N . LEU A 1 73 ? -15.498 8.913 16.179 1.00 96.19 73 LEU A N 1
ATOM 513 C CA . LEU A 1 73 ? -16.790 9.540 15.946 1.00 96.19 73 LEU A CA 1
ATOM 514 C C . LEU A 1 73 ? -17.689 9.414 17.173 1.00 96.19 73 LEU A C 1
ATOM 516 O O . LEU A 1 73 ? -17.975 8.311 17.642 1.00 96.19 73 LEU A O 1
ATOM 520 N N . ASP A 1 74 ? -18.231 10.550 17.597 1.00 90.44 74 ASP A N 1
ATOM 521 C CA . ASP A 1 74 ? -19.252 10.619 18.635 1.00 90.44 74 ASP A CA 1
ATOM 522 C C . ASP A 1 74 ? -20.661 10.356 18.075 1.00 90.44 74 ASP A C 1
ATOM 524 O O . ASP A 1 74 ? -20.950 10.570 16.896 1.00 90.44 74 ASP A O 1
ATOM 528 N N . GLY A 1 75 ? -21.581 9.930 18.946 1.00 89.50 75 GLY A N 1
ATOM 529 C CA . GLY A 1 75 ? -23.015 9.841 18.634 1.00 89.50 75 GLY A CA 1
ATOM 530 C C . GLY A 1 75 ? -23.476 8.545 17.959 1.00 89.50 75 GLY A C 1
ATOM 531 O O . GLY A 1 75 ? -24.668 8.396 17.685 1.00 89.50 75 GLY A O 1
ATOM 532 N N . PHE A 1 76 ? -22.575 7.588 17.730 1.00 93.06 76 PHE A N 1
ATOM 533 C CA . PHE A 1 76 ? -22.930 6.234 17.300 1.00 93.06 76 PHE A CA 1
ATOM 534 C C . PHE A 1 76 ? -23.261 5.333 18.494 1.00 93.06 76 PHE A C 1
ATOM 536 O O . PHE A 1 76 ? -22.780 5.535 19.605 1.00 93.06 76 PHE A O 1
ATOM 543 N N . ALA A 1 77 ? -24.079 4.303 18.257 1.00 93.62 77 ALA A N 1
ATOM 544 C CA . ALA A 1 77 ? -24.454 3.338 19.296 1.00 93.62 77 ALA A CA 1
ATOM 545 C C . ALA A 1 77 ? -23.264 2.509 19.817 1.00 93.62 77 ALA A C 1
ATOM 547 O O . ALA A 1 77 ? -23.318 1.992 20.930 1.00 93.62 77 ALA A O 1
ATOM 548 N N . LEU A 1 78 ? -22.212 2.373 19.006 1.00 96.19 78 LEU A N 1
ATOM 549 C CA . LEU A 1 78 ? -20.960 1.712 19.357 1.00 96.19 78 LEU A CA 1
ATOM 550 C C . LEU A 1 78 ? -19.789 2.659 19.057 1.00 96.19 78 LEU A C 1
ATOM 552 O O . LEU A 1 78 ? -19.857 3.366 18.042 1.00 96.19 78 LEU A O 1
ATOM 556 N N . PRO A 1 79 ? -18.713 2.650 19.872 1.00 96.56 79 PRO A N 1
ATOM 557 C CA . PRO A 1 79 ? -17.519 3.443 19.600 1.00 96.56 79 PRO A CA 1
ATOM 558 C C . PRO A 1 79 ? -16.983 3.124 18.205 1.00 96.56 79 PRO A C 1
ATOM 560 O O . PRO A 1 79 ? -16.728 1.959 17.876 1.00 96.56 79 PRO A O 1
ATOM 563 N N . THR A 1 80 ? -16.882 4.154 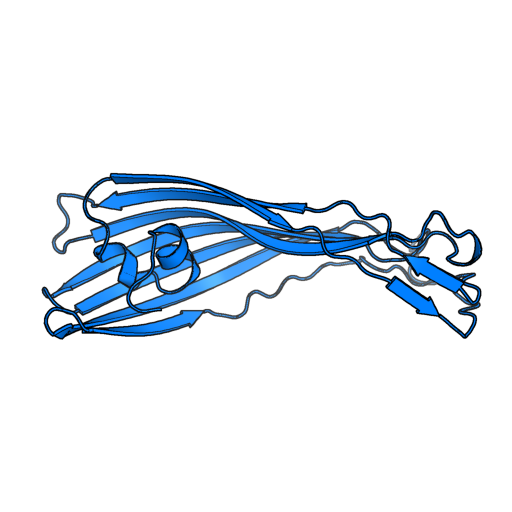17.370 1.00 98.00 80 THR A N 1
ATOM 564 C CA . THR A 1 80 ? -16.593 4.023 15.942 1.00 98.00 80 THR A CA 1
ATOM 565 C C . THR A 1 80 ? -15.434 4.933 15.572 1.00 98.00 80 THR A C 1
ATOM 567 O O . THR A 1 80 ? -15.482 6.132 15.818 1.00 98.00 80 THR A O 1
ATOM 570 N N . THR A 1 81 ? -14.419 4.379 14.918 1.00 98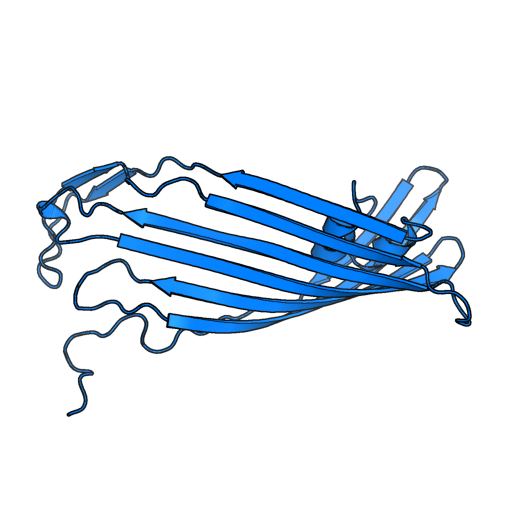.38 81 THR A N 1
ATOM 571 C CA . THR A 1 81 ? -13.271 5.1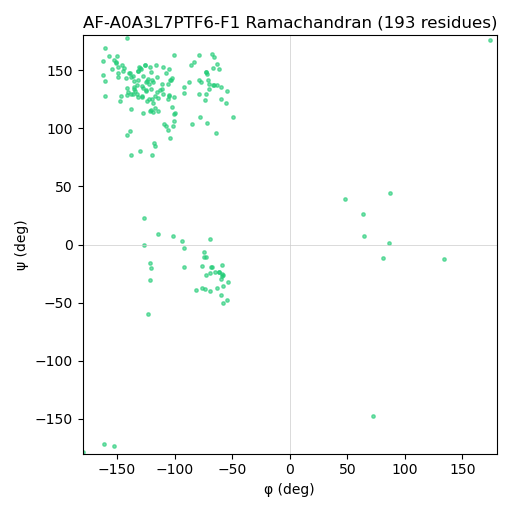25 14.397 1.00 98.38 81 THR A CA 1
ATOM 572 C C . THR A 1 81 ? -13.272 5.031 12.881 1.00 98.38 81 THR A C 1
ATOM 574 O O . THR A 1 81 ? -13.378 3.940 12.318 1.00 98.38 81 THR A O 1
ATOM 577 N N . VAL A 1 82 ? -13.126 6.162 12.200 1.00 98.44 82 VAL A N 1
ATOM 578 C CA . VAL A 1 82 ? -12.944 6.218 10.746 1.00 98.44 82 VAL A CA 1
ATOM 579 C C . VAL A 1 82 ? -11.529 6.649 10.405 1.00 98.44 82 VAL A C 1
ATOM 581 O O . VAL A 1 82 ? -10.870 7.347 11.171 1.00 98.44 82 VAL A O 1
ATOM 584 N N . GLY A 1 83 ? -11.048 6.226 9.245 1.00 98.25 83 GLY A N 1
ATOM 585 C CA . GLY A 1 83 ? -9.717 6.560 8.768 1.00 98.25 83 GLY A CA 1
ATOM 586 C C . GLY A 1 83 ? -9.687 6.742 7.263 1.00 98.25 83 GLY A C 1
ATOM 587 O O . GLY A 1 83 ? -10.453 6.119 6.532 1.00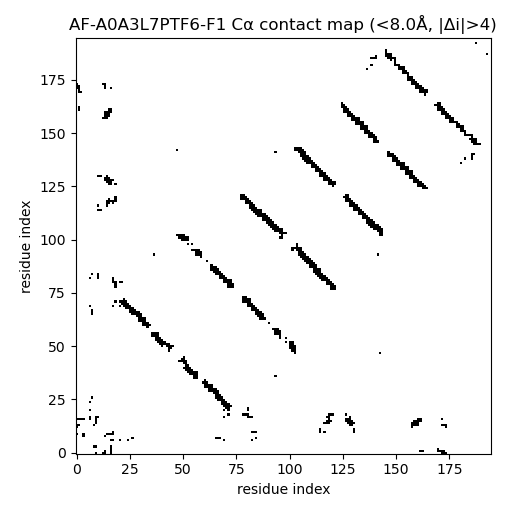 98.25 83 GLY A O 1
ATOM 588 N N . ILE A 1 84 ? -8.792 7.602 6.799 1.00 98.25 84 ILE A N 1
ATOM 589 C CA . ILE A 1 84 ? -8.498 7.800 5.386 1.00 98.25 84 ILE A CA 1
ATOM 590 C C . ILE A 1 84 ? -6.982 7.876 5.238 1.00 98.25 84 ILE A C 1
ATOM 592 O O . ILE A 1 84 ? -6.333 8.661 5.930 1.00 98.25 84 ILE A O 1
ATOM 596 N N . ALA A 1 85 ? -6.427 7.091 4.316 1.00 97.94 85 ALA A N 1
ATOM 597 C CA . ALA A 1 85 ? -5.005 7.127 3.997 1.00 97.94 85 ALA A CA 1
ATOM 598 C C . ALA A 1 85 ? -4.738 7.252 2.491 1.00 97.94 85 ALA A C 1
ATOM 600 O O . ALA A 1 85 ? -5.519 6.782 1.667 1.00 97.94 85 ALA A O 1
ATOM 601 N N . VAL A 1 86 ? -3.605 7.864 2.156 1.00 97.31 86 VAL A N 1
ATOM 602 C CA . VAL A 1 86 ? -2.949 7.836 0.849 1.00 97.31 86 VAL A CA 1
ATOM 603 C C . VAL A 1 86 ? -1.592 7.165 1.040 1.00 97.31 86 VAL A C 1
ATOM 605 O O . VAL A 1 86 ? -0.746 7.658 1.792 1.00 97.31 86 VAL A O 1
ATOM 608 N N . LEU A 1 87 ? -1.396 6.029 0.378 1.00 95.69 87 LEU A N 1
ATOM 609 C CA . LEU A 1 87 ? -0.255 5.140 0.576 1.00 95.69 87 LEU A CA 1
ATOM 610 C C . LEU A 1 87 ? 0.428 4.847 -0.760 1.00 95.69 87 LEU A C 1
ATOM 612 O O . LEU A 1 87 ? -0.234 4.499 -1.736 1.00 95.69 87 LEU A O 1
ATOM 616 N N . GLY A 1 88 ? 1.757 4.920 -0.802 1.00 94.31 88 GLY A N 1
ATOM 617 C CA . GLY A 1 88 ? 2.528 4.287 -1.869 1.00 94.31 88 GLY A CA 1
ATOM 618 C C . GLY A 1 88 ? 2.498 2.773 -1.674 1.00 94.31 88 GLY A C 1
ATOM 619 O O . GLY A 1 88 ? 3.161 2.251 -0.782 1.00 94.31 88 GLY A O 1
ATOM 620 N N . ALA A 1 89 ? 1.707 2.072 -2.481 1.00 88.38 89 ALA A N 1
ATOM 621 C CA . ALA A 1 89 ? 1.443 0.647 -2.295 1.00 88.38 89 ALA A CA 1
ATOM 622 C C . ALA A 1 89 ? 2.554 -0.233 -2.867 1.00 88.38 89 ALA A C 1
ATOM 624 O O . ALA A 1 89 ? 2.935 -1.244 -2.277 1.00 88.38 89 ALA A O 1
ATOM 625 N N . ALA A 1 90 ? 3.087 0.160 -4.020 1.00 86.88 90 ALA A N 1
ATOM 626 C CA . ALA A 1 90 ? 4.217 -0.497 -4.649 1.00 86.88 90 ALA A CA 1
ATOM 627 C C . ALA A 1 90 ? 4.863 0.424 -5.687 1.00 86.88 90 ALA A C 1
ATOM 629 O O . ALA A 1 90 ? 4.250 1.356 -6.206 1.00 86.88 90 ALA A O 1
ATOM 630 N N . GLY A 1 91 ? 6.124 0.145 -5.994 1.00 86.75 91 GLY A N 1
ATOM 631 C CA . GLY A 1 91 ? 6.883 0.859 -7.006 1.00 86.75 91 GLY A CA 1
ATOM 632 C C . GLY A 1 91 ? 7.984 -0.029 -7.567 1.00 86.75 91 GLY A C 1
ATOM 633 O O . GLY A 1 91 ? 8.482 -0.923 -6.883 1.00 86.75 91 GLY A O 1
ATOM 634 N N . GLY A 1 92 ? 8.352 0.203 -8.819 1.00 85.44 92 GLY A N 1
ATOM 635 C CA . GLY A 1 92 ? 9.384 -0.541 -9.526 1.00 85.44 92 GLY A CA 1
ATOM 636 C C . GLY A 1 92 ? 10.056 0.329 -10.577 1.00 85.44 92 GLY A C 1
ATOM 637 O O . GLY A 1 92 ? 9.489 1.317 -11.039 1.00 85.44 92 GLY A O 1
ATOM 638 N N . GLY A 1 93 ? 11.278 -0.036 -10.947 1.00 84.50 93 GLY A N 1
ATOM 639 C CA . GLY A 1 93 ? 12.088 0.766 -11.845 1.00 84.50 93 GLY A CA 1
ATOM 640 C C . GLY A 1 93 ? 13.232 -0.028 -12.454 1.00 84.50 93 GLY A C 1
ATOM 641 O O . GLY A 1 93 ? 13.817 -0.890 -11.799 1.00 84.50 93 GLY A O 1
ATOM 642 N N . SER A 1 94 ? 13.570 0.278 -13.696 1.00 80.00 94 SER A N 1
ATOM 643 C CA . SER A 1 94 ? 14.845 -0.067 -14.310 1.00 80.00 94 SER A CA 1
ATOM 644 C C . SER A 1 94 ? 15.096 0.828 -15.517 1.00 80.00 94 SER A C 1
ATOM 646 O O . SER A 1 94 ? 14.168 1.128 -16.255 1.00 80.00 94 SER A O 1
ATOM 648 N N . SER A 1 95 ? 16.333 1.264 -15.722 1.00 86.94 95 SER A N 1
ATOM 649 C CA . SER A 1 95 ? 16.744 2.044 -16.890 1.00 86.94 95 SER A CA 1
ATOM 650 C C . SER A 1 95 ? 18.183 1.686 -17.230 1.00 86.94 95 SER A C 1
ATOM 652 O O . SER A 1 95 ? 19.057 1.803 -16.373 1.00 86.94 95 SER A O 1
ATOM 654 N N . TYR A 1 96 ? 18.409 1.238 -18.462 1.00 94.19 96 TYR A N 1
ATOM 655 C CA . TYR A 1 96 ? 19.728 0.907 -19.019 1.00 94.19 96 TYR A CA 1
ATOM 656 C C . TYR A 1 96 ? 19.962 1.648 -20.343 1.00 94.19 96 TYR A C 1
ATOM 658 O O . TYR A 1 96 ? 20.743 1.214 -21.194 1.00 94.19 96 TYR A O 1
ATOM 666 N N . VAL A 1 97 ? 19.238 2.753 -20.537 1.00 91.94 97 VAL A N 1
ATOM 667 C CA . VAL A 1 97 ? 19.257 3.580 -21.750 1.00 91.94 97 VAL A CA 1
ATOM 668 C C . VAL A 1 97 ? 20.646 4.128 -22.073 1.00 91.94 97 VAL A C 1
ATOM 670 O O . VAL A 1 97 ? 20.946 4.379 -23.236 1.00 91.94 97 VAL A O 1
ATOM 673 N N . GLN A 1 98 ? 21.509 4.272 -21.066 1.00 93.81 98 GLN A N 1
ATOM 674 C CA . GLN A 1 98 ? 22.885 4.729 -21.218 1.00 93.81 98 GLN A CA 1
ATOM 675 C C . GLN A 1 98 ? 23.780 3.730 -21.962 1.00 93.81 98 GLN A C 1
ATOM 677 O O . GLN A 1 98 ? 24.830 4.116 -22.470 1.00 93.81 98 GLN A O 1
ATOM 682 N N . ASN A 1 99 ? 23.385 2.455 -22.045 1.00 94.44 99 ASN A N 1
ATOM 683 C CA . ASN A 1 99 ? 24.125 1.438 -22.779 1.00 94.44 99 ASN A CA 1
ATOM 684 C C . ASN A 1 99 ? 23.474 1.201 -24.156 1.00 94.44 99 ASN A C 1
ATOM 686 O O . ASN A 1 99 ? 22.388 0.622 -24.208 1.00 94.44 99 ASN A O 1
ATOM 690 N N . PRO A 1 100 ? 24.123 1.567 -25.280 1.00 93.12 100 PRO A N 1
ATOM 691 C CA . PRO A 1 100 ? 23.541 1.407 -26.615 1.00 93.12 100 PRO A CA 1
ATOM 692 C C . PRO A 1 100 ? 23.174 -0.040 -26.970 1.00 93.12 100 PRO A C 1
ATOM 694 O O . PRO A 1 100 ? 22.243 -0.265 -27.740 1.00 93.12 100 PRO A O 1
ATOM 697 N N . ALA A 1 101 ? 23.861 -1.031 -26.389 1.00 93.75 101 ALA A N 1
ATOM 698 C CA . ALA A 1 101 ? 23.557 -2.446 -26.600 1.00 93.75 101 ALA A CA 1
ATOM 699 C C . ALA A 1 101 ? 22.202 -2.863 -25.997 1.00 93.75 101 ALA A C 1
ATOM 701 O O . ALA A 1 101 ? 21.631 -3.862 -26.432 1.00 93.75 101 ALA A O 1
ATOM 702 N N . SER A 1 102 ? 21.650 -2.087 -25.055 1.00 92.56 102 SER A N 1
ATOM 703 C CA . SER A 1 102 ? 20.325 -2.329 -24.469 1.00 92.56 102 SER A CA 1
ATOM 704 C C . SER A 1 102 ? 19.167 -1.975 -25.411 1.00 92.56 102 SER A C 1
ATOM 706 O O . SER A 1 102 ? 18.015 -2.273 -25.097 1.00 92.56 102 SER A O 1
ATOM 708 N N . ASN A 1 103 ? 19.463 -1.306 -26.535 1.00 90.75 103 ASN A N 1
ATOM 709 C CA . ASN A 1 103 ? 18.494 -0.760 -27.486 1.00 90.75 103 ASN A CA 1
ATOM 710 C C . ASN A 1 103 ? 17.356 0.046 -26.818 1.00 90.75 103 ASN A C 1
ATOM 712 O O . ASN A 1 103 ? 16.194 -0.039 -27.213 1.00 90.75 103 ASN A O 1
ATOM 716 N N . GLY A 1 104 ? 17.695 0.827 -25.784 1.00 83.75 104 GLY A N 1
ATOM 717 C CA . GLY A 1 104 ? 16.763 1.733 -25.109 1.00 83.75 104 GLY A CA 1
ATOM 718 C C . GLY A 1 104 ? 15.958 1.096 -23.973 1.00 83.75 104 GLY A C 1
ATOM 719 O O . GLY A 1 104 ? 14.757 1.326 -23.883 1.00 83.75 104 GLY A O 1
ATOM 720 N N . THR A 1 105 ? 16.573 0.302 -23.091 1.00 79.81 105 THR A N 1
ATOM 721 C CA . THR A 1 105 ? 15.798 -0.349 -22.018 1.00 79.81 105 THR A CA 1
ATOM 722 C C . THR A 1 105 ? 15.343 0.629 -20.919 1.00 79.81 105 THR A C 1
ATOM 724 O O . THR A 1 105 ? 16.178 1.319 -20.335 1.00 79.81 105 THR A O 1
ATOM 727 N N . SER A 1 106 ? 14.058 0.629 -20.548 1.00 77.75 106 SER A N 1
ATOM 728 C CA . SER A 1 106 ? 13.513 1.343 -19.375 1.00 77.75 106 SER A CA 1
ATOM 729 C C . SER A 1 106 ? 12.152 0.779 -18.962 1.00 77.75 106 SER A C 1
ATOM 731 O O . SER A 1 106 ? 11.270 0.746 -19.801 1.00 77.75 106 SER A O 1
ATOM 733 N N . ALA A 1 107 ? 11.915 0.407 -17.705 1.00 77.88 107 ALA A N 1
ATOM 734 C CA . ALA A 1 107 ? 10.582 0.057 -17.204 1.00 77.88 107 ALA A CA 1
ATOM 735 C C . ALA A 1 107 ? 10.336 0.694 -15.840 1.00 77.88 107 ALA A C 1
ATOM 737 O O . ALA A 1 107 ? 11.242 0.757 -15.012 1.00 77.88 107 ALA A O 1
ATOM 738 N N . TYR A 1 108 ? 9.109 1.106 -15.556 1.00 82.88 108 TYR A N 1
ATOM 739 C CA . TYR A 1 108 ? 8.732 1.540 -14.216 1.00 82.88 108 TYR A CA 1
ATOM 740 C C . TYR A 1 108 ? 7.288 1.157 -13.910 1.00 82.88 108 TYR A C 1
ATOM 742 O O . TYR A 1 108 ? 6.461 0.977 -14.803 1.00 82.88 108 TYR A O 1
ATOM 750 N N . LEU A 1 109 ? 7.019 1.017 -12.620 1.00 90.75 109 LEU A N 1
ATOM 751 C CA . LEU A 1 109 ? 5.761 0.596 -12.025 1.00 90.75 109 LEU A CA 1
ATOM 752 C C . LEU A 1 109 ? 5.495 1.541 -10.856 1.00 90.75 109 LEU A C 1
ATOM 754 O O . LEU A 1 109 ? 6.400 1.775 -10.056 1.00 90.75 109 LEU A O 1
ATOM 758 N N . LEU A 1 110 ? 4.286 2.066 -10.727 1.00 91.88 110 LEU A N 1
ATOM 759 C CA . LEU A 1 110 ? 3.890 2.874 -9.578 1.00 91.88 110 LEU A CA 1
ATOM 760 C C . LEU A 1 110 ? 2.457 2.541 -9.201 1.00 91.88 110 LEU A C 1
ATOM 762 O O . LEU A 1 110 ? 1.581 2.600 -10.053 1.00 91.88 110 LEU A O 1
ATOM 766 N N . PHE A 1 111 ? 2.220 2.244 -7.929 1.00 94.25 111 PHE A N 1
ATOM 767 C CA . PHE A 1 111 ? 0.891 2.063 -7.369 1.00 94.25 111 PHE A CA 1
ATOM 768 C C . PHE A 1 111 ? 0.690 3.003 -6.190 1.00 94.25 111 PHE A C 1
ATOM 770 O O . PHE A 1 111 ? 1.439 2.961 -5.210 1.00 94.25 111 PHE A O 1
ATOM 777 N N . LEU A 1 112 ? -0.352 3.819 -6.281 1.00 95.69 112 LEU A N 1
ATOM 778 C CA . LEU A 1 112 ? -0.847 4.652 -5.199 1.00 95.69 112 LEU A CA 1
ATOM 779 C C . LEU A 1 112 ? -2.203 4.115 -4.754 1.00 95.69 112 LEU A C 1
ATOM 781 O O . LEU A 1 112 ? -3.035 3.762 -5.584 1.00 95.69 112 LEU A O 1
ATOM 785 N N . GLU A 1 113 ? -2.442 4.071 -3.452 1.00 97.00 113 GLU A N 1
ATOM 786 C CA . GLU A 1 113 ? -3.714 3.640 -2.890 1.00 97.00 113 GLU A CA 1
ATOM 787 C C . GLU A 1 113 ? -4.336 4.738 -2.043 1.00 97.00 113 GLU A C 1
ATOM 789 O O . GLU A 1 113 ? -3.683 5.336 -1.188 1.00 97.00 113 GLU A O 1
ATOM 794 N N . PHE A 1 114 ? -5.628 4.957 -2.257 1.00 97.81 114 PHE A N 1
ATOM 795 C CA . PHE A 1 114 ? -6.499 5.683 -1.349 1.00 97.81 114 PHE A CA 1
ATOM 796 C C . PHE A 1 114 ? -7.316 4.678 -0.532 1.00 97.81 114 PHE A C 1
ATOM 798 O O . PHE A 1 114 ? -7.950 3.789 -1.103 1.00 97.81 114 PHE A O 1
ATOM 805 N N . ALA A 1 115 ? -7.294 4.799 0.794 1.00 98.06 115 ALA A N 1
ATOM 806 C CA . ALA A 1 115 ? -7.800 3.777 1.704 1.00 98.06 115 ALA A CA 1
ATOM 807 C C . ALA A 1 115 ? -8.763 4.339 2.768 1.00 98.06 115 ALA A C 1
ATOM 809 O O . ALA A 1 115 ? -8.347 4.591 3.905 1.00 98.06 115 ALA A O 1
ATOM 810 N N . PRO A 1 116 ? -10.050 4.561 2.437 1.00 98.44 116 PRO A N 1
ATOM 811 C CA . PRO A 1 116 ? -11.085 4.793 3.438 1.00 98.44 116 PRO A CA 1
ATOM 812 C C . PRO A 1 116 ? -11.322 3.537 4.282 1.00 98.44 116 PRO A C 1
ATOM 814 O O . PRO A 1 116 ? -11.391 2.417 3.770 1.00 98.44 116 PRO A O 1
ATOM 817 N N . SER A 1 117 ? -11.469 3.740 5.585 1.00 98.44 117 SER A N 1
ATOM 818 C CA . SER A 1 117 ? -11.547 2.684 6.589 1.00 98.44 117 SER A CA 1
ATOM 819 C C . SER A 1 117 ? -12.523 3.043 7.698 1.00 98.44 117 SER A C 1
ATOM 821 O O . SER A 1 117 ? -12.706 4.214 8.032 1.00 98.44 117 SER A O 1
ATOM 823 N N . VAL A 1 118 ? -13.112 2.022 8.305 1.00 98.50 118 VAL A N 1
ATOM 824 C CA . VAL A 1 118 ? -13.977 2.140 9.478 1.00 98.50 118 VAL A CA 1
ATOM 825 C C . VAL A 1 118 ? -13.721 0.971 10.417 1.00 98.50 118 VAL A C 1
ATOM 827 O O . VAL A 1 118 ? -13.497 -0.159 9.979 1.00 98.50 118 VAL A O 1
ATOM 830 N N . ALA A 1 119 ? -13.772 1.233 11.713 1.00 98.38 119 ALA A N 1
ATOM 831 C CA . ALA A 1 119 ? -13.688 0.225 12.747 1.00 98.38 119 ALA A CA 1
ATOM 832 C C . ALA A 1 119 ? -14.666 0.526 13.872 1.00 98.38 119 ALA A C 1
ATOM 834 O O . ALA A 1 119 ? -14.953 1.682 14.168 1.00 98.38 119 ALA A O 1
ATOM 835 N N . VAL A 1 120 ? -15.178 -0.533 14.483 1.00 98.31 120 VAL A N 1
ATOM 836 C CA . VAL A 1 120 ? -16.188 -0.462 15.533 1.00 98.31 120 VAL A CA 1
ATOM 837 C C . VAL A 1 120 ? -15.754 -1.358 16.683 1.00 98.31 120 VAL A C 1
ATOM 839 O O . VAL A 1 120 ? -15.434 -2.536 16.480 1.00 98.31 120 VAL A O 1
ATOM 842 N N . ALA A 1 121 ? -15.756 -0.811 17.896 1.00 97.69 121 ALA A N 1
ATOM 843 C CA . ALA A 1 121 ? -15.598 -1.591 19.113 1.00 97.69 121 ALA A CA 1
ATOM 844 C C . ALA A 1 121 ? -16.935 -2.273 19.432 1.00 97.69 121 ALA A C 1
ATOM 846 O O . ALA A 1 121 ? -17.917 -1.625 19.786 1.00 97.69 121 ALA A O 1
ATOM 847 N N . ILE A 1 122 ? -16.985 -3.595 19.266 1.00 97.56 122 ILE A N 1
ATOM 848 C CA . ILE A 1 122 ? -18.176 -4.406 19.554 1.00 97.56 122 ILE A CA 1
ATOM 849 C C . ILE A 1 122 ? -18.325 -4.605 21.064 1.00 97.56 122 ILE A C 1
ATOM 851 O O . ILE A 1 122 ? -19.432 -4.616 21.594 1.00 97.56 122 ILE A O 1
ATOM 855 N N . THR A 1 123 ? -17.196 -4.770 21.752 1.00 95.81 123 THR A N 1
ATOM 856 C CA . THR A 1 123 ? -17.090 -4.812 23.213 1.00 95.81 123 THR A CA 1
ATOM 857 C C . THR A 1 123 ? -15.821 -4.079 23.645 1.00 95.81 123 THR A C 1
ATOM 859 O O . THR A 1 123 ? -15.008 -3.695 22.806 1.00 95.81 123 THR A O 1
ATOM 862 N N . GLU A 1 124 ? -15.580 -3.974 24.953 1.00 93.38 124 GLU A N 1
ATOM 863 C CA . GLU A 1 124 ? -14.322 -3.439 25.506 1.00 93.38 124 GLU A CA 1
ATOM 864 C C . GLU A 1 124 ? -13.066 -4.211 25.059 1.00 93.38 124 GLU A C 1
ATOM 866 O O . GLU A 1 124 ? -11.946 -3.724 25.195 1.00 93.38 124 GLU A O 1
ATOM 871 N N . ARG A 1 125 ? -13.228 -5.440 24.549 1.00 96.31 125 ARG A N 1
ATOM 872 C CA . ARG A 1 125 ? -12.114 -6.322 24.171 1.00 96.31 125 ARG A CA 1
ATOM 873 C C . ARG A 1 125 ? -12.128 -6.746 22.715 1.00 96.31 125 ARG A C 1
ATOM 875 O O . ARG A 1 125 ? -11.119 -7.268 22.259 1.00 96.31 125 ARG A O 1
ATOM 882 N N . LEU A 1 126 ? -13.241 -6.581 22.006 1.00 97.75 126 LEU A N 1
ATOM 883 C CA . LEU A 1 126 ? -13.418 -7.049 20.636 1.00 97.75 126 LEU A CA 1
ATOM 884 C C . LEU A 1 126 ? -13.762 -5.878 19.727 1.00 97.75 126 LEU A C 1
ATOM 886 O O . LEU A 1 126 ? -14.769 -5.204 19.934 1.00 97.75 126 LEU A O 1
ATOM 890 N N . SER A 1 127 ? -12.986 -5.712 18.664 1.00 98.38 127 SER A N 1
ATOM 891 C CA . SER A 1 127 ? -13.294 -4.789 17.581 1.00 98.38 127 SER A CA 1
ATOM 892 C C . SER A 1 127 ? -13.294 -5.492 16.232 1.00 98.38 127 SER A C 1
ATOM 894 O O . SER A 1 127 ? -12.643 -6.523 16.024 1.00 98.38 127 SER A O 1
ATOM 896 N N . VAL A 1 128 ? -14.049 -4.917 15.307 1.00 98.62 128 VAL A N 1
ATOM 897 C CA . VAL A 1 128 ? -14.082 -5.306 13.899 1.00 98.62 128 VAL A CA 1
ATOM 898 C C . VAL A 1 128 ? -13.811 -4.078 13.050 1.00 98.62 128 VAL A C 1
ATOM 900 O O . VAL A 1 128 ? -14.076 -2.953 13.470 1.00 98.62 128 VAL A O 1
ATOM 903 N N . GLY A 1 129 ? -13.291 -4.270 11.848 1.00 98.50 129 GLY A N 1
ATOM 904 C CA . GLY A 1 129 ? -13.079 -3.160 10.935 1.00 98.50 129 GLY A CA 1
ATOM 905 C C . GLY A 1 129 ? -13.009 -3.599 9.491 1.00 98.50 129 GLY A C 1
ATOM 906 O O . GLY A 1 129 ? -12.792 -4.774 9.186 1.00 98.50 129 GLY A O 1
ATOM 907 N N . ALA A 1 130 ? -13.185 -2.626 8.610 1.00 98.62 130 ALA A N 1
ATOM 908 C CA . ALA A 1 130 ? -13.086 -2.789 7.178 1.00 98.62 130 ALA A CA 1
ATOM 909 C C . ALA A 1 130 ? -12.345 -1.606 6.547 1.00 98.62 130 ALA A C 1
ATOM 911 O O . ALA A 1 130 ? -12.470 -0.467 6.994 1.00 98.62 130 ALA A O 1
ATOM 912 N N . THR A 1 131 ? -11.621 -1.894 5.472 1.00 98.56 131 THR A N 1
ATOM 913 C CA . THR A 1 131 ? -10.935 -0.914 4.627 1.00 98.56 131 THR A CA 1
ATOM 914 C C . THR A 1 131 ? -11.272 -1.214 3.177 1.00 98.56 131 THR A C 1
ATOM 916 O O . THR A 1 131 ? -11.318 -2.375 2.774 1.00 98.56 131 THR A O 1
ATOM 919 N N . MET A 1 132 ? -11.470 -0.187 2.362 1.00 98.31 132 MET A N 1
ATOM 920 C CA . MET A 1 132 ? -11.448 -0.327 0.909 1.00 98.31 132 MET A CA 1
ATOM 921 C C . MET A 1 132 ? -10.206 0.375 0.382 1.00 98.31 132 MET A C 1
ATOM 923 O O . MET A 1 132 ? -9.980 1.525 0.711 1.00 98.31 132 MET A O 1
ATOM 927 N N . PHE A 1 133 ? -9.429 -0.297 -0.452 1.00 97.81 133 PHE A N 1
ATOM 928 C CA . PHE A 1 133 ? -8.283 0.258 -1.153 1.00 97.81 133 PHE A CA 1
ATOM 929 C C . PHE A 1 133 ? -8.685 0.534 -2.595 1.00 97.81 133 PHE A C 1
ATOM 931 O O . PHE A 1 133 ? -9.053 -0.378 -3.341 1.00 97.81 133 PHE A O 1
ATOM 938 N N . ILE A 1 134 ? -8.615 1.801 -2.975 1.00 97.56 134 ILE A N 1
ATOM 939 C CA . ILE A 1 134 ? -8.781 2.276 -4.341 1.00 97.56 134 ILE A CA 1
ATOM 940 C C . ILE A 1 134 ? -7.376 2.534 -4.866 1.00 97.56 134 ILE A C 1
ATOM 942 O O . ILE A 1 134 ? -6.738 3.518 -4.497 1.00 97.56 134 ILE A O 1
ATOM 946 N N . GLY A 1 135 ? -6.875 1.602 -5.668 1.00 96.81 135 GLY A N 1
ATOM 947 C CA . GLY A 1 135 ? -5.546 1.687 -6.252 1.00 96.81 135 GLY A CA 1
ATOM 948 C C . GLY A 1 135 ? -5.578 2.349 -7.619 1.00 96.81 135 GLY A C 1
ATOM 949 O O . GLY A 1 135 ? -6.410 1.986 -8.450 1.00 96.81 135 GLY A O 1
ATOM 950 N N . ASP A 1 136 ? -4.640 3.257 -7.851 1.00 95.62 136 ASP A N 1
ATOM 951 C CA . ASP A 1 136 ? -4.279 3.796 -9.157 1.00 95.62 136 ASP A CA 1
ATOM 952 C C . ASP A 1 136 ? -2.850 3.356 -9.486 1.00 95.62 136 ASP A C 1
ATOM 954 O O . ASP A 1 136 ? -1.930 3.499 -8.676 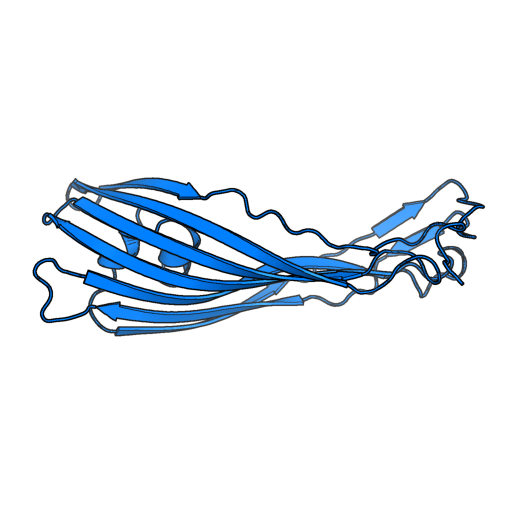1.00 95.62 136 ASP A O 1
ATOM 958 N N . GLY A 1 137 ? -2.687 2.737 -10.647 1.00 94.19 137 GLY A N 1
ATOM 959 C CA . GLY A 1 137 ? -1.460 2.087 -11.072 1.00 94.19 137 GLY A CA 1
ATOM 960 C C . GLY A 1 137 ? -0.975 2.624 -12.403 1.00 94.19 137 GLY A C 1
ATOM 961 O O . GLY A 1 137 ? -1.775 2.800 -13.315 1.00 94.19 137 GLY A O 1
ATOM 962 N N . TYR A 1 138 ? 0.334 2.800 -12.539 1.00 92.56 138 TYR A N 1
ATOM 963 C CA . TYR A 1 138 ? 1.017 3.200 -13.765 1.00 92.56 138 TYR A CA 1
ATOM 964 C C . TYR A 1 138 ? 2.098 2.178 -14.090 1.00 92.56 138 TYR A C 1
ATOM 966 O O . TYR A 1 138 ? 2.880 1.799 -13.216 1.00 92.56 138 TYR A O 1
ATOM 974 N N . VAL A 1 139 ? 2.152 1.746 -15.345 1.00 91.50 139 VAL A N 1
ATOM 975 C CA . VAL A 1 139 ? 3.178 0.835 -15.859 1.00 91.50 139 VAL A CA 1
ATOM 976 C C . VAL A 1 139 ? 3.728 1.371 -17.163 1.00 91.50 139 VAL A C 1
ATOM 978 O O . VAL A 1 139 ? 2.964 1.783 -18.032 1.00 91.50 139 VAL A O 1
ATOM 981 N N . SER A 1 140 ? 5.047 1.292 -17.317 1.00 89.12 140 SER A N 1
ATOM 982 C CA . SER A 1 140 ? 5.728 1.378 -18.604 1.00 89.12 140 SER A CA 1
ATOM 983 C C . SER A 1 140 ? 6.609 0.156 -18.801 1.00 89.12 140 SER A C 1
ATOM 985 O O . SER A 1 140 ? 7.397 -0.194 -17.916 1.00 89.12 140 SER A O 1
ATOM 987 N N . GLY A 1 141 ? 6.495 -0.447 -19.980 1.00 87.06 141 GLY A N 1
ATOM 988 C CA . GLY A 1 141 ? 7.281 -1.610 -20.362 1.00 87.06 141 GLY A CA 1
ATOM 989 C C . GLY A 1 141 ? 8.713 -1.275 -20.796 1.00 87.06 141 GLY A C 1
ATOM 990 O O . GLY A 1 141 ? 8.996 -0.121 -21.117 1.00 87.06 141 GLY A O 1
ATOM 991 N N . PRO A 1 142 ? 9.595 -2.292 -20.827 1.00 85.38 142 PRO A N 1
ATOM 992 C CA . PRO A 1 142 ? 11.046 -2.146 -20.910 1.00 85.38 142 PRO A CA 1
ATOM 993 C C . PRO A 1 142 ? 11.616 -1.699 -22.257 1.00 85.38 142 PRO A C 1
ATOM 995 O O . PRO A 1 142 ? 12.808 -1.421 -22.296 1.00 85.38 142 PRO A O 1
ATOM 998 N N . PHE A 1 143 ? 10.854 -1.659 -23.353 1.00 81.56 143 PHE A N 1
ATOM 999 C CA . PHE A 1 143 ? 11.439 -1.568 -24.696 1.00 81.56 143 PHE A CA 1
ATOM 1000 C C . PHE A 1 143 ? 10.841 -0.437 -25.540 1.00 81.56 143 PHE A C 1
ATOM 1002 O O . PHE A 1 143 ? 9.630 -0.361 -25.764 1.00 81.56 143 PHE A O 1
ATOM 1009 N N . VAL A 1 144 ? 11.717 0.414 -26.078 1.00 77.25 144 VAL A N 1
ATOM 1010 C CA . VAL A 1 144 ? 11.339 1.509 -26.981 1.00 77.25 144 VAL A CA 1
ATOM 1011 C C . VAL A 1 144 ? 10.650 0.965 -28.235 1.00 77.25 144 VAL A C 1
ATOM 1013 O O . VAL A 1 144 ? 11.090 -0.009 -28.842 1.00 77.25 144 VAL A O 1
ATOM 1016 N N . GLY A 1 145 ? 9.556 1.616 -28.634 1.00 75.00 145 GLY A N 1
ATOM 1017 C CA . GLY A 1 145 ? 8.825 1.314 -29.868 1.00 75.00 145 GLY A CA 1
ATOM 1018 C C . GLY A 1 145 ? 7.858 0.130 -29.783 1.00 75.00 145 GLY A C 1
ATOM 1019 O O . GLY A 1 145 ? 7.038 -0.020 -30.684 1.00 75.00 145 GLY A O 1
ATOM 1020 N N . VAL A 1 146 ? 7.907 -0.671 -28.713 1.00 77.75 146 VAL A N 1
ATOM 1021 C CA . VAL A 1 146 ? 6.937 -1.755 -28.462 1.00 77.75 146 VAL A CA 1
ATOM 1022 C C . VAL A 1 146 ? 6.182 -1.592 -27.144 1.00 77.75 146 VAL A C 1
ATOM 1024 O O . VAL A 1 146 ? 5.103 -2.165 -27.013 1.00 77.75 146 VAL A O 1
ATOM 1027 N N . SER A 1 147 ? 6.699 -0.814 -26.190 1.00 82.19 147 SER A N 1
ATOM 1028 C CA . SER A 1 147 ? 6.053 -0.564 -24.899 1.00 82.19 147 SER A CA 1
ATOM 1029 C C . SER A 1 147 ? 5.389 0.812 -24.831 1.00 82.19 147 SER A C 1
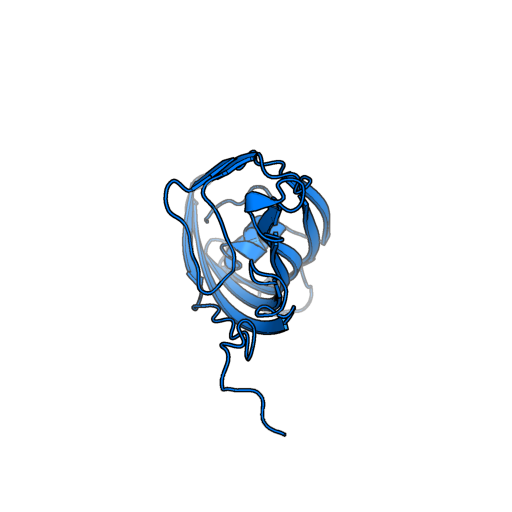ATOM 1031 O O . SER A 1 147 ? 5.947 1.801 -25.306 1.00 82.19 147 SER A O 1
ATOM 1033 N N . ASN A 1 148 ? 4.224 0.876 -24.181 1.00 83.19 148 ASN A N 1
ATOM 1034 C CA . ASN A 1 148 ? 3.497 2.110 -23.885 1.00 83.19 148 ASN A CA 1
ATOM 1035 C C . ASN A 1 148 ? 3.299 2.281 -22.376 1.00 83.19 148 ASN A C 1
ATOM 1037 O O . ASN A 1 148 ? 3.105 1.309 -21.646 1.00 83.19 148 ASN A O 1
ATOM 1041 N N . MET A 1 149 ? 3.279 3.535 -21.922 1.00 86.19 149 MET A N 1
ATOM 1042 C CA . MET A 1 149 ? 2.836 3.861 -20.571 1.00 86.19 149 MET A CA 1
ATOM 1043 C C . MET A 1 149 ? 1.313 3.731 -20.494 1.00 86.19 149 MET A C 1
ATOM 1045 O O . MET A 1 149 ? 0.590 4.368 -21.260 1.00 86.19 149 MET A O 1
ATOM 1049 N N . THR A 1 150 ? 0.826 2.923 -19.560 1.00 91.00 150 THR A N 1
ATOM 1050 C CA . THR A 1 150 ? -0.605 2.681 -19.354 1.00 91.00 150 THR A CA 1
ATOM 1051 C C . THR A 1 150 ? -0.945 2.817 -17.879 1.00 91.00 150 THR A C 1
ATOM 1053 O O . THR A 1 150 ? -0.112 2.540 -17.011 1.00 91.00 150 THR A O 1
ATOM 1056 N N . ASN A 1 151 ? -2.169 3.255 -17.592 1.00 92.06 151 ASN A N 1
ATOM 1057 C CA . ASN A 1 151 ? -2.685 3.310 -16.235 1.00 92.06 151 ASN A CA 1
ATOM 1058 C C . ASN A 1 151 ? -3.880 2.369 -16.059 1.00 92.06 151 ASN A C 1
ATOM 1060 O O . ASN A 1 151 ? -4.586 2.036 -17.014 1.00 92.06 151 ASN A O 1
ATOM 1064 N N . ALA A 1 152 ? -4.096 1.931 -14.827 1.00 93.62 152 ALA A N 1
ATOM 1065 C CA . ALA A 1 152 ? -5.209 1.076 -14.458 1.00 93.62 152 ALA A CA 1
ATOM 1066 C C . ALA A 1 152 ? -5.633 1.361 -13.022 1.00 93.62 152 ALA A C 1
ATOM 1068 O O . ALA A 1 152 ? -4.793 1.618 -12.164 1.00 93.62 152 ALA A O 1
ATOM 1069 N N . TYR A 1 153 ? -6.927 1.219 -12.748 1.00 95.31 153 TYR A N 1
ATOM 1070 C CA . TYR A 1 153 ? -7.438 1.224 -11.385 1.00 95.31 153 TYR A CA 1
ATOM 1071 C C . TYR A 1 153 ? -7.793 -0.196 -10.944 1.00 95.31 153 TYR A C 1
ATOM 1073 O O . TYR A 1 153 ? -8.169 -1.044 -11.759 1.00 95.31 153 TYR A O 1
ATOM 1081 N N . ALA A 1 154 ? -7.694 -0.460 -9.646 1.00 96.44 154 ALA A N 1
ATOM 1082 C CA . ALA A 1 154 ? -8.140 -1.716 -9.062 1.00 96.44 154 ALA A CA 1
ATOM 1083 C C . ALA A 1 154 ? -8.629 -1.509 -7.632 1.00 96.44 154 ALA A C 1
ATOM 1085 O O . ALA A 1 154 ? -8.063 -0.721 -6.873 1.00 96.44 154 ALA A O 1
ATOM 1086 N N . LEU A 1 155 ? -9.658 -2.264 -7.259 1.00 97.31 155 LEU A N 1
ATOM 1087 C CA . LEU A 1 155 ? -10.222 -2.246 -5.916 1.00 97.31 155 LEU A CA 1
ATOM 1088 C C . LEU A 1 155 ? -9.746 -3.457 -5.118 1.00 97.31 155 LEU A C 1
ATOM 1090 O O . LEU A 1 155 ? -9.639 -4.565 -5.648 1.00 97.31 155 LEU A O 1
ATOM 1094 N N . ARG A 1 156 ? -9.514 -3.243 -3.827 1.00 96.62 156 ARG A N 1
ATOM 1095 C CA . ARG A 1 156 ? -9.293 -4.295 -2.835 1.00 96.62 156 ARG A CA 1
ATOM 1096 C C . ARG A 1 156 ? -10.100 -3.985 -1.591 1.00 96.62 156 ARG A C 1
ATOM 1098 O O . ARG A 1 156 ? -10.115 -2.854 -1.129 1.00 96.62 156 ARG A O 1
ATOM 1105 N N . ALA A 1 157 ? -10.760 -4.989 -1.039 1.00 97.38 157 ALA A N 1
ATOM 1106 C CA . ALA A 1 157 ? -11.438 -4.876 0.241 1.00 97.38 157 ALA A CA 1
ATOM 1107 C C . ALA A 1 157 ? -10.609 -5.579 1.315 1.00 97.38 157 ALA A C 1
ATOM 1109 O O . ALA A 1 157 ? -10.027 -6.633 1.066 1.00 97.38 157 ALA A O 1
ATOM 1110 N N . GLY A 1 158 ? -10.570 -4.999 2.503 1.00 98.06 158 GLY A N 1
ATOM 1111 C CA . GLY A 1 158 ? -9.995 -5.573 3.703 1.00 98.06 158 GLY A CA 1
ATOM 1112 C C . GLY A 1 158 ? -11.052 -5.647 4.792 1.00 98.06 158 GLY A C 1
ATOM 1113 O O . GLY A 1 158 ? -11.824 -4.709 4.974 1.00 98.06 158 GLY A O 1
ATOM 1114 N N . VAL A 1 159 ? -11.081 -6.754 5.520 1.00 98.50 159 VAL A N 1
ATOM 1115 C CA . VAL A 1 159 ? -11.846 -6.894 6.761 1.00 98.50 159 VAL A CA 1
ATOM 1116 C C . VAL A 1 159 ? -10.946 -7.476 7.832 1.00 98.50 159 VAL A C 1
ATOM 1118 O O . VAL A 1 159 ? -10.011 -8.226 7.535 1.00 98.50 159 VAL A O 1
ATOM 1121 N N . GLY A 1 160 ? -11.232 -7.173 9.087 1.00 98.31 160 GLY A N 1
ATOM 1122 C CA . GLY A 1 160 ? -10.496 -7.763 10.183 1.00 98.31 160 GLY A CA 1
ATOM 1123 C C . GLY A 1 160 ? -11.214 -7.691 11.511 1.00 98.31 160 GLY A C 1
ATOM 1124 O O . GLY A 1 160 ? -12.244 -7.035 11.670 1.00 98.31 160 GLY A O 1
ATOM 1125 N N . ILE A 1 161 ? -10.639 -8.422 12.452 1.00 98.31 161 ILE A N 1
ATOM 1126 C CA . ILE A 1 161 ? -11.057 -8.525 13.840 1.00 98.31 161 ILE A CA 1
ATOM 1127 C C . ILE A 1 161 ? -9.829 -8.343 14.726 1.00 98.31 161 ILE A C 1
ATOM 1129 O O . ILE A 1 161 ? -8.706 -8.705 14.346 1.00 98.31 161 ILE A O 1
ATOM 1133 N N . ASN A 1 162 ? -10.029 -7.794 15.913 1.00 97.94 162 ASN A N 1
ATOM 1134 C CA . ASN A 1 162 ? -8.976 -7.645 16.902 1.00 97.94 162 ASN A CA 1
ATOM 1135 C C . ASN A 1 162 ? -9.532 -7.906 18.303 1.00 97.94 162 ASN A C 1
ATOM 1137 O O . ASN A 1 162 ? -10.610 -7.427 18.646 1.00 97.94 162 ASN A O 1
ATOM 1141 N N . TYR A 1 163 ? -8.802 -8.688 19.094 1.00 97.69 163 TYR A N 1
ATOM 1142 C CA . TYR A 1 163 ? -9.229 -9.147 20.408 1.00 97.69 163 TYR A CA 1
ATOM 1143 C C . TYR A 1 163 ? -8.137 -8.939 21.461 1.00 97.69 163 TYR A C 1
ATOM 1145 O O . TYR A 1 163 ? -7.003 -9.396 21.293 1.00 97.69 163 TYR A O 1
ATOM 1153 N N . LEU A 1 164 ? -8.483 -8.275 22.561 1.00 96.88 164 LEU A N 1
ATOM 1154 C CA . LEU A 1 164 ? -7.632 -8.100 23.735 1.00 96.88 164 LEU A CA 1
ATOM 1155 C C . LEU A 1 164 ? -7.766 -9.326 24.652 1.00 96.88 164 LEU A C 1
ATOM 1157 O O . LEU A 1 164 ? -8.768 -9.495 25.348 1.00 96.88 164 LEU A O 1
ATOM 1161 N N . VAL A 1 165 ? -6.754 -10.197 24.638 1.00 94.81 165 VAL A N 1
ATOM 1162 C CA . VAL A 1 165 ? -6.726 -11.442 25.430 1.00 94.81 165 VAL A CA 1
ATOM 1163 C C . VAL A 1 165 ? -6.492 -11.145 26.912 1.00 94.81 165 VAL A C 1
ATOM 1165 O O . VAL A 1 165 ? -7.098 -11.772 27.778 1.00 94.81 165 VAL A O 1
ATOM 1168 N N . GLY A 1 166 ? -5.636 -10.168 27.192 1.00 91.00 166 GLY A N 1
ATOM 1169 C CA . GLY A 1 166 ? -5.327 -9.644 28.519 1.00 91.00 166 GLY A CA 1
ATOM 1170 C C . GLY A 1 166 ? -4.689 -8.265 28.384 1.00 91.00 166 GLY A C 1
ATOM 1171 O O . GLY A 1 166 ? -4.615 -7.739 27.277 1.00 91.00 166 GLY A O 1
ATOM 1172 N N . ASP A 1 167 ? -4.178 -7.702 29.473 1.00 87.31 167 ASP A N 1
ATOM 1173 C CA . ASP A 1 167 ? -3.831 -6.271 29.540 1.00 87.31 167 ASP A CA 1
ATOM 1174 C C . ASP A 1 167 ? -2.746 -5.820 28.543 1.00 87.31 167 ASP A C 1
ATOM 1176 O O . ASP A 1 167 ? -2.687 -4.654 28.161 1.00 87.31 167 ASP A O 1
ATOM 1180 N N . SER A 1 168 ? -1.902 -6.743 28.074 1.00 90.38 168 SER A N 1
ATOM 1181 C CA . SER A 1 168 ? -0.793 -6.458 27.150 1.00 90.38 168 SER A CA 1
ATOM 1182 C C . SER A 1 168 ? -0.781 -7.321 25.886 1.00 90.38 168 SER A C 1
ATOM 1184 O O . SER A 1 168 ? 0.098 -7.163 25.041 1.00 90.38 168 SER A O 1
ATOM 1186 N N . THR A 1 169 ? -1.737 -8.243 25.730 1.00 95.50 169 THR A N 1
ATOM 1187 C CA . THR A 1 169 ? -1.723 -9.233 24.641 1.00 95.50 169 THR A CA 1
ATOM 1188 C C . THR A 1 169 ? -2.945 -9.083 23.750 1.00 95.50 169 THR A C 1
ATOM 1190 O O . THR A 1 169 ? -4.080 -9.230 24.204 1.00 95.50 169 THR A O 1
ATOM 1193 N N . ARG A 1 170 ? -2.708 -8.840 22.456 1.00 96.31 170 ARG A N 1
ATOM 1194 C CA . ARG A 1 170 ? -3.746 -8.727 21.425 1.00 96.31 170 ARG A CA 1
ATOM 1195 C C . ARG A 1 170 ? -3.573 -9.797 20.356 1.00 96.31 170 ARG A C 1
ATOM 1197 O O . ARG A 1 170 ? -2.458 -10.063 19.912 1.00 96.31 170 ARG A O 1
ATOM 1204 N N . LEU A 1 171 ? -4.688 -10.363 19.913 1.00 97.19 171 LEU A N 1
ATOM 1205 C CA . LEU A 1 171 ? -4.766 -11.238 18.749 1.00 97.19 171 LEU A CA 1
ATOM 1206 C C . LEU A 1 171 ? -5.573 -10.539 17.664 1.00 97.19 171 LEU A C 1
ATOM 1208 O O . LEU A 1 171 ? -6.655 -10.026 17.926 1.00 97.19 171 LEU A O 1
ATOM 1212 N N . GLY A 1 172 ? -5.059 -10.544 16.439 1.00 96.94 172 GLY A N 1
ATOM 1213 C CA . GLY A 1 172 ? -5.717 -9.912 15.304 1.00 96.94 172 GLY A CA 1
ATOM 1214 C C . GLY A 1 172 ? -5.694 -10.825 14.092 1.00 96.94 172 GLY A C 1
ATOM 1215 O O . GLY A 1 172 ? -4.636 -11.346 13.734 1.00 96.94 172 GLY A O 1
ATOM 1216 N N . ALA A 1 173 ? -6.844 -10.975 13.445 1.00 97.81 173 ALA A N 1
ATOM 1217 C CA . ALA A 1 173 ? -6.991 -11.693 12.185 1.00 97.81 173 ALA A CA 1
ATOM 1218 C C . ALA A 1 173 ? -7.602 -10.754 11.146 1.00 97.81 173 ALA A C 1
ATOM 1220 O O . ALA A 1 173 ? -8.449 -9.926 11.469 1.00 97.81 173 ALA A O 1
ATOM 1221 N N . TYR A 1 174 ? -7.145 -10.857 9.905 1.00 97.81 174 TYR A N 1
ATOM 1222 C CA . TYR A 1 174 ? -7.594 -9.994 8.822 1.00 97.81 174 TYR A CA 1
ATOM 1223 C C . TYR A 1 174 ? -7.508 -10.733 7.494 1.00 97.81 174 TYR A C 1
ATOM 1225 O O . TYR A 1 174 ? -6.736 -11.681 7.341 1.00 97.81 174 TYR A O 1
ATOM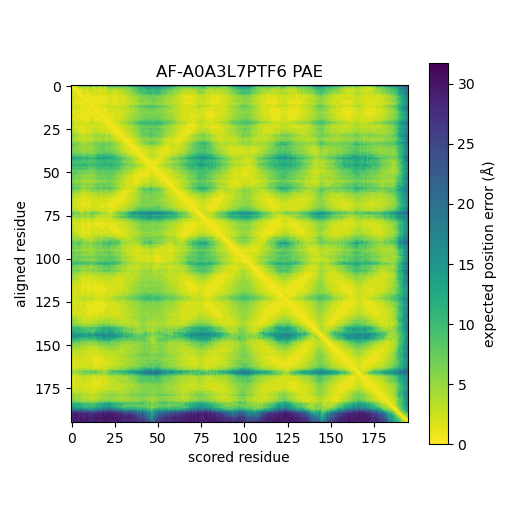 1233 N N . TYR A 1 175 ? -8.311 -10.283 6.543 1.00 97.81 175 TYR A N 1
ATOM 1234 C CA . TYR A 1 175 ? -8.346 -10.796 5.188 1.00 97.81 175 TYR A CA 1
ATOM 1235 C C . TYR A 1 175 ? -8.456 -9.634 4.214 1.00 97.81 175 TYR A C 1
ATOM 1237 O O . TYR A 1 175 ? -9.333 -8.784 4.358 1.00 97.81 175 TYR A O 1
ATOM 1245 N N . HIS A 1 176 ? -7.582 -9.630 3.211 1.00 97.38 176 HIS A N 1
ATOM 1246 C CA . HIS A 1 176 ? -7.653 -8.723 2.076 1.00 97.38 176 HIS A CA 1
ATOM 1247 C C . HIS A 1 176 ? -8.002 -9.517 0.819 1.00 97.38 176 HIS A C 1
ATOM 1249 O O . HIS A 1 176 ? -7.395 -10.556 0.547 1.00 97.38 176 HIS A O 1
ATOM 1255 N N . SER A 1 177 ? -8.946 -9.011 0.028 1.00 97.50 177 SER A N 1
ATOM 1256 C CA . SER A 1 177 ? -9.197 -9.533 -1.309 1.00 97.50 177 SER A CA 1
ATOM 1257 C C . SER A 1 177 ? -7.992 -9.280 -2.219 1.00 97.50 177 SER A C 1
ATOM 1259 O O . SER A 1 177 ? -7.153 -8.410 -1.971 1.00 97.50 177 SER A O 1
ATOM 1261 N N . THR A 1 178 ? -7.908 -10.017 -3.322 1.00 96.00 178 THR A N 1
ATOM 1262 C CA . THR A 1 178 ? -6.912 -9.730 -4.357 1.00 96.00 178 THR A CA 1
ATOM 1263 C C . THR A 1 178 ? -7.198 -8.378 -5.009 1.00 96.00 178 THR A C 1
ATOM 1265 O O . THR A 1 178 ? -8.346 -8.083 -5.338 1.00 96.00 178 THR A O 1
ATOM 1268 N N . GLN A 1 179 ? -6.148 -7.586 -5.238 1.00 95.12 179 GLN A N 1
ATOM 1269 C CA . GLN A 1 179 ? -6.203 -6.379 -6.059 1.00 95.12 179 GLN A CA 1
ATOM 1270 C C . GLN A 1 179 ? -5.637 -6.691 -7.442 1.00 95.12 179 GLN A C 1
ATOM 1272 O O . GLN A 1 179 ? -4.435 -6.901 -7.594 1.00 95.12 179 GLN A O 1
ATOM 1277 N N . ALA A 1 180 ? -6.505 -6.788 -8.445 1.00 94.00 180 ALA A N 1
ATOM 1278 C CA . ALA A 1 180 ? -6.111 -7.200 -9.788 1.00 94.00 180 ALA A CA 1
ATOM 1279 C C . ALA A 1 180 ? -6.083 -6.002 -10.742 1.00 94.00 180 ALA A C 1
ATOM 1281 O O . ALA A 1 180 ? -7.112 -5.619 -11.294 1.00 94.00 180 ALA A O 1
ATOM 1282 N N . PHE A 1 181 ? -4.895 -5.446 -10.971 1.00 93.56 181 PHE A N 1
ATOM 1283 C CA . PHE A 1 181 ? -4.689 -4.443 -12.012 1.00 93.56 181 PHE A CA 1
ATOM 1284 C C . PHE A 1 181 ? -4.634 -5.096 -13.396 1.00 93.56 181 PHE A C 1
ATOM 1286 O O . PHE A 1 181 ? -4.053 -6.171 -13.582 1.00 93.56 181 PHE A O 1
ATOM 1293 N N . ARG A 1 182 ? -5.248 -4.440 -14.381 1.00 92.62 182 ARG A N 1
ATOM 1294 C CA . ARG A 1 182 ? -5.238 -4.853 -15.787 1.00 92.62 182 ARG A CA 1
ATOM 1295 C C . ARG A 1 182 ? -4.776 -3.677 -16.634 1.00 92.62 182 ARG A C 1
ATOM 1297 O O . ARG A 1 182 ? -5.487 -2.686 -16.721 1.00 92.62 182 ARG A O 1
ATOM 1304 N N . PHE A 1 183 ? -3.606 -3.822 -17.248 1.00 90.06 183 PHE A N 1
ATOM 1305 C CA . PHE A 1 183 ? -2.959 -2.804 -18.075 1.00 90.06 183 PHE A CA 1
ATOM 1306 C C . PHE A 1 183 ? -3.121 -3.163 -19.559 1.00 90.06 183 PHE A C 1
ATOM 1308 O O . PHE A 1 183 ? -2.340 -3.961 -20.084 1.00 90.06 183 PHE A O 1
ATOM 1315 N N . PRO A 1 184 ? -4.176 -2.680 -20.239 1.00 83.25 184 PRO A N 1
ATOM 1316 C CA . PRO A 1 184 ? -4.379 -2.990 -21.647 1.00 83.25 184 PRO A CA 1
ATOM 1317 C C . PRO A 1 184 ? -3.321 -2.292 -22.508 1.00 83.25 184 PRO A C 1
ATOM 1319 O O . PRO A 1 184 ? -3.053 -1.112 -22.317 1.00 83.25 184 PRO A O 1
ATOM 1322 N N . ASN A 1 185 ? -2.792 -3.002 -23.508 1.00 80.56 185 ASN A N 1
ATOM 1323 C CA . ASN A 1 185 ? -1.882 -2.463 -24.532 1.00 80.56 185 ASN A CA 1
ATOM 1324 C C . ASN A 1 185 ? -0.525 -1.947 -24.011 1.00 80.56 185 ASN A C 1
ATOM 1326 O O . ASN A 1 185 ? 0.094 -1.092 -24.644 1.00 80.56 185 ASN A O 1
ATOM 1330 N N . GLU A 1 186 ? -0.055 -2.473 -22.878 1.00 80.31 186 GLU A N 1
ATOM 1331 C CA . GLU A 1 186 ? 1.268 -2.152 -22.323 1.00 80.31 186 GLU A CA 1
ATOM 1332 C C . GLU A 1 186 ? 2.412 -2.594 -23.252 1.00 80.31 186 GLU A C 1
ATOM 1334 O O . GLU A 1 186 ? 3.370 -1.844 -23.441 1.00 80.31 186 GLU A O 1
ATOM 1339 N N . ALA A 1 187 ? 2.259 -3.743 -23.916 1.00 78.19 187 ALA A N 1
ATOM 1340 C CA . ALA A 1 187 ? 3.136 -4.203 -24.984 1.00 78.19 187 ALA A CA 1
ATOM 1341 C C . ALA A 1 187 ? 2.351 -4.373 -26.292 1.00 78.19 187 ALA A C 1
ATOM 1343 O O . ALA A 1 187 ? 1.366 -5.110 -26.367 1.00 78.19 187 ALA A O 1
ATOM 1344 N N . THR A 1 188 ? 2.829 -3.721 -27.344 1.00 70.81 188 THR A N 1
ATOM 1345 C CA . THR A 1 188 ? 2.358 -3.869 -28.720 1.00 70.81 188 THR A CA 1
ATOM 1346 C C . THR A 1 188 ? 3.405 -4.634 -29.517 1.00 70.81 188 THR A C 1
ATOM 1348 O O . THR A 1 188 ? 4.445 -4.100 -29.892 1.00 70.81 188 THR A O 1
ATOM 1351 N N . LEU A 1 189 ? 3.149 -5.922 -29.749 1.00 62.59 189 LEU A N 1
ATOM 1352 C CA . LEU A 1 189 ? 3.988 -6.737 -30.625 1.00 62.59 189 LEU A CA 1
ATOM 1353 C C . LEU A 1 189 ? 3.639 -6.432 -32.087 1.00 62.59 189 LEU A C 1
ATOM 1355 O O . LEU A 1 189 ? 2.466 -6.240 -32.426 1.00 62.59 189 LEU A O 1
ATOM 1359 N N . PHE A 1 190 ? 4.662 -6.389 -32.945 1.00 56.53 190 PHE A N 1
ATOM 1360 C CA . PHE A 1 190 ? 4.528 -6.122 -34.378 1.00 56.53 190 PHE A CA 1
ATOM 1361 C C . PHE A 1 190 ? 3.437 -7.019 -34.991 1.00 56.53 190 PHE A C 1
ATOM 1363 O O . PHE A 1 190 ? 3.599 -8.234 -35.076 1.00 56.53 190 PHE A O 1
ATOM 1370 N N . GLY A 1 191 ? 2.302 -6.415 -35.365 1.00 51.16 191 GLY A N 1
ATOM 1371 C CA . GLY A 1 191 ? 1.127 -7.115 -35.904 1.00 51.16 191 GLY A CA 1
ATOM 1372 C C . GLY A 1 191 ? -0.225 -6.694 -35.315 1.00 51.16 191 GLY A C 1
ATOM 1373 O O . GLY A 1 191 ? -1.254 -7.036 -35.892 1.00 51.16 191 GLY A O 1
ATOM 1374 N N . GLN A 1 192 ? -0.256 -5.937 -34.210 1.00 51.31 192 GLN A N 1
ATOM 1375 C CA . GLN A 1 192 ? -1.503 -5.381 -33.648 1.00 51.31 192 GLN A CA 1
ATOM 1376 C C . GLN A 1 192 ? -1.758 -3.901 -33.966 1.00 51.31 192 GLN A C 1
ATOM 1378 O O . GLN A 1 192 ? -2.738 -3.333 -33.485 1.00 51.31 192 GLN A O 1
ATOM 1383 N N . SER A 1 193 ? -0.942 -3.284 -34.821 1.00 46.16 193 SER A N 1
ATOM 1384 C CA . SER A 1 193 ? -1.245 -1.979 -35.410 1.00 46.16 193 SER A CA 1
ATOM 1385 C C . SER A 1 193 ? -2.495 -2.122 -36.287 1.00 46.16 193 SER A C 1
ATOM 1387 O O . SER A 1 193 ? -2.414 -2.578 -37.428 1.00 46.16 193 SER A O 1
ATOM 1389 N N . ARG A 1 194 ? -3.677 -1.805 -35.750 1.00 44.94 194 ARG A N 1
ATOM 1390 C CA . ARG A 1 194 ? -4.850 -1.570 -36.597 1.00 44.94 194 ARG A CA 1
ATOM 1391 C C . ARG A 1 194 ? -4.659 -0.237 -37.341 1.00 44.94 194 ARG A C 1
ATOM 1393 O O . ARG A 1 194 ? -4.071 0.666 -36.747 1.00 44.94 194 ARG A O 1
ATOM 1400 N N . PRO A 1 195 ? -5.083 -0.162 -38.617 1.00 43.81 195 PRO A N 1
ATOM 1401 C CA . PRO A 1 195 ? -4.959 1.036 -39.448 1.00 43.81 195 PRO A CA 1
ATOM 1402 C C . PRO A 1 195 ? -5.696 2.241 -38.862 1.00 43.81 195 PRO A C 1
ATOM 1404 O O . PRO A 1 195 ? -6.684 2.026 -38.119 1.00 43.81 195 PRO A O 1
#

Sequence (195 aa):
MAAPQDFLSAINGNAAALTQYDGTHFTIGGAFVGPTARLSQAAPIPLLGVQPFSEKSETPGAVVPAIGVSQELDGFALPTTVGIAVLGAAGGGSSYVQNPASNGTSAYLLFLEFAPSVAVAITERLSVGATMFIGDGYVSGPFVGVSNMTNAYALRAGVGINYLVGDSTRLGAYYHSTQAFRFPNEATLFGQSRP

Mean predicted aligned error: 5.69 Å

Nearest PDB structures (foldseek):
  2r4l-assembly1_A  TM=7.919E-01  e=1.558E-04  Escherichia coli
  6z8q-assembly2_B  TM=3.978E-01  e=1.626E+00  Pseudomonas aeruginosa PAO1
  2qom-assembly2_B  TM=4.519E-01  e=2.004E+00  Escherichia coli O157:H7

pLDDT: mean 91.55, std 9.69, range [43.81, 98.62]

Radius of gyration: 22.09 Å; Cα contacts (8 Å, |Δi|>4): 529; chains: 1; bounding box: 50×26×69 Å

Secondary structure (DSSP, 8-state):
--S-SSHHHHHHH-GGGGGGS-SEEEEEEEEEE----EEEE-S-BGGGTBPPEEEE--PPPEEEEEEEEEEEESSSSS-EEEEEEEEEEEEEEEE-TTSGGGSSBEEEEEEEEEEEEEEEESSSSEEEEEEEEEEEEEEE-SBTTTB--EEEEEEEEEEEEEEEEETTEEEEEEEE-------TTSB--TT----

Foldseek 3Di:
DAADPDCLSCLVFPLQNNLVDAAKDWDWDWDWAADKDWDFDCCADVLQQAHTDIDIFPDGIDIWIWTWMKGFDPDDPFTKIKMKIKTFPDKDWGWPCVDVNRQGFIKMKTKIWIKIKMKTDPDPFKIKMKIKIWIKMWIWHTGPPFFDIFIWIWIKMKIKMKGDPDDPDIDIDMDMDDTDTDTPRRGHRPPPPDD